Protein AF-X0R4L7-F1 (afdb_monomer_lite)

pLDDT: mean 70.18, std 13.5, range [37.88, 94.94]

Foldseek 3Di:
DVVLVVLLVVLCVVLCPVQDDPQHGFPDPLSLQSLLLSLLSVVVVVVCVVPVDCQSVVVSVVSNVVSSVSSVVDPDDDDHPRDDDPLVVVLVSLLSSLVSLLVSLVSLVVVLVVVVVVVVVDDPDPPCPPPDPDSVVSVVSSVVSNVVSVVSNVVSVVSCVVCVVVVCVPPCPPPVVVVVVVVVVVVVVVVVVVVVVVPDDDDDD

Radius of gyration: 25.62 Å; chains: 1; bounding box: 82×42×59 Å

Structure (mmCIF, N/CA/C/O backbone):
data_AF-X0R4L7-F1
#
_entry.id   AF-X0R4L7-F1
#
loop_
_atom_site.group_PDB
_atom_site.id
_atom_site.type_symbol
_atom_site.label_atom_id
_atom_site.label_alt_id
_atom_site.label_comp_id
_atom_site.label_asym_id
_atom_site.label_entity_id
_atom_site.label_seq_id
_atom_site.pdbx_PDB_ins_code
_atom_site.Cartn_x
_atom_site.Cartn_y
_atom_site.Cartn_z
_atom_site.occupancy
_atom_site.B_iso_or_equiv
_atom_site.auth_seq_id
_atom_site.auth_comp_id
_atom_site.auth_asym_id
_atom_site.auth_atom_id
_atom_site.pdbx_PDB_model_num
ATOM 1 N N . MET A 1 1 ? -20.029 4.456 -1.565 1.00 64.94 1 MET A N 1
ATOM 2 C CA . MET A 1 1 ? -19.277 3.524 -2.437 1.00 64.94 1 MET A CA 1
ATOM 3 C C . MET A 1 1 ? -19.250 3.975 -3.891 1.00 64.94 1 MET A C 1
ATOM 5 O O . MET A 1 1 ? -18.156 4.115 -4.413 1.00 64.94 1 MET A O 1
ATOM 9 N N . GLY A 1 2 ? -20.393 4.296 -4.519 1.00 71.44 2 GLY A N 1
ATOM 10 C CA . GLY A 1 2 ? -20.427 4.745 -5.925 1.00 71.44 2 GLY A CA 1
ATOM 11 C C . GLY A 1 2 ? -19.495 5.923 -6.252 1.00 71.44 2 GLY A C 1
ATOM 12 O O . GLY A 1 2 ? -18.744 5.848 -7.214 1.00 71.44 2 GLY A O 1
ATOM 13 N N . LEU A 1 3 ? -19.446 6.958 -5.403 1.00 69.69 3 LEU A N 1
ATOM 14 C CA . LEU A 1 3 ? -18.561 8.117 -5.612 1.00 69.69 3 LEU A CA 1
ATOM 15 C C . LEU A 1 3 ? -17.061 7.752 -5.594 1.00 69.69 3 LEU A C 1
ATOM 17 O O . LEU A 1 3 ? -16.285 8.299 -6.369 1.00 69.69 3 LEU A O 1
ATOM 21 N N . LEU A 1 4 ? -16.659 6.803 -4.739 1.00 70.88 4 LEU A N 1
ATOM 22 C CA . LEU A 1 4 ? -15.271 6.330 -4.643 1.00 70.88 4 LEU A CA 1
ATOM 23 C C . LEU A 1 4 ? -14.878 5.509 -5.870 1.00 70.88 4 LEU A C 1
ATOM 25 O O . LEU A 1 4 ? -13.775 5.662 -6.378 1.00 70.88 4 LEU A O 1
ATOM 29 N N . MET A 1 5 ? -15.794 4.675 -6.365 1.00 74.56 5 MET A N 1
ATOM 30 C CA . MET A 1 5 ? -15.593 3.897 -7.587 1.00 74.56 5 MET A CA 1
ATOM 31 C C . MET A 1 5 ? -15.459 4.815 -8.809 1.00 74.56 5 MET A C 1
ATOM 33 O O . MET A 1 5 ? -14.554 4.626 -9.615 1.00 74.56 5 MET A O 1
ATOM 37 N N . VAL A 1 6 ? -16.302 5.848 -8.918 1.00 74.44 6 VAL A N 1
ATOM 38 C CA . VAL A 1 6 ? -16.193 6.858 -9.985 1.00 74.44 6 VAL A CA 1
ATOM 39 C C . VAL A 1 6 ? -14.877 7.630 -9.873 1.00 74.44 6 VAL A C 1
ATOM 41 O O . VAL A 1 6 ? -14.187 7.787 -10.876 1.00 74.44 6 VAL A O 1
ATOM 44 N N . GLY A 1 7 ? -14.488 8.051 -8.665 1.00 71.56 7 GLY A N 1
ATOM 45 C CA . GLY A 1 7 ? -13.205 8.715 -8.423 1.00 71.56 7 GLY A CA 1
ATOM 46 C C . GLY A 1 7 ? -12.006 7.835 -8.786 1.00 71.56 7 GLY A C 1
ATOM 47 O O . GLY A 1 7 ? -11.079 8.304 -9.437 1.00 71.56 7 GLY A O 1
ATOM 48 N N . MET A 1 8 ? -12.054 6.544 -8.449 1.00 74.69 8 MET A N 1
ATOM 49 C CA . MET A 1 8 ? -11.014 5.576 -8.796 1.00 74.69 8 MET A CA 1
ATOM 50 C C . MET A 1 8 ? -10.906 5.372 -10.306 1.00 74.69 8 MET A C 1
ATOM 52 O O . MET A 1 8 ? -9.803 5.409 -10.845 1.00 74.69 8 MET A O 1
ATOM 56 N N . LEU A 1 9 ? -12.035 5.183 -10.995 1.00 77.88 9 LEU A N 1
ATOM 57 C CA . LEU A 1 9 ? -12.058 5.011 -12.447 1.00 77.88 9 LEU A CA 1
ATOM 58 C C . LEU A 1 9 ? -11.577 6.273 -13.169 1.00 77.88 9 LEU A C 1
ATOM 60 O O . LEU A 1 9 ? -10.800 6.168 -14.113 1.00 77.88 9 LEU A O 1
ATOM 64 N N . ALA A 1 10 ? -11.976 7.458 -12.701 1.00 75.06 10 ALA A N 1
ATOM 65 C CA . ALA A 1 10 ? -11.506 8.727 -13.245 1.00 75.06 10 ALA A CA 1
ATOM 66 C C . ALA A 1 10 ? -9.995 8.917 -13.029 1.00 75.06 10 ALA A C 1
ATOM 68 O O . ALA A 1 10 ? -9.287 9.295 -13.960 1.00 75.06 10 ALA A O 1
ATOM 69 N N . HIS A 1 11 ? -9.485 8.599 -11.834 1.00 74.81 11 HIS A N 1
ATOM 70 C CA . HIS A 1 11 ? -8.052 8.661 -11.525 1.00 74.81 11 HIS A CA 1
ATOM 71 C C . HIS A 1 11 ? -7.252 7.678 -12.381 1.00 74.81 11 HIS A C 1
ATOM 73 O O . HIS A 1 11 ? -6.226 8.047 -12.944 1.00 74.81 11 HIS A O 1
ATOM 79 N N . ALA A 1 12 ? -7.737 6.443 -12.531 1.00 75.06 12 ALA A N 1
ATOM 80 C CA . ALA A 1 12 ? -7.110 5.429 -13.373 1.00 75.06 12 ALA A CA 1
ATOM 81 C C . ALA A 1 12 ? -7.094 5.844 -14.851 1.00 75.06 12 ALA A C 1
ATOM 83 O O . ALA A 1 12 ? -6.056 5.738 -15.501 1.00 75.06 12 ALA A O 1
ATOM 84 N N . ALA A 1 13 ? -8.211 6.364 -15.366 1.00 74.81 13 ALA A N 1
ATOM 85 C CA . ALA A 1 13 ? -8.323 6.833 -16.745 1.00 74.81 13 ALA A CA 1
ATOM 86 C C . ALA A 1 13 ? -7.399 8.025 -17.031 1.00 74.81 13 ALA A C 1
ATOM 88 O O . ALA A 1 13 ? -6.790 8.082 -18.096 1.00 74.81 13 ALA A O 1
ATOM 89 N N . LEU A 1 14 ? -7.256 8.948 -16.073 1.00 70.94 14 LEU A N 1
ATOM 90 C CA . LEU A 1 14 ? -6.325 10.071 -16.176 1.00 70.94 14 LEU A CA 1
ATOM 91 C C . LEU A 1 14 ? -4.868 9.612 -16.137 1.00 70.94 14 LEU A C 1
ATOM 93 O O . LEU A 1 14 ? -4.061 10.139 -16.887 1.00 70.94 14 LEU A O 1
ATOM 97 N N . LEU A 1 15 ? -4.529 8.639 -15.289 1.00 70.00 15 LEU A N 1
ATOM 98 C CA . LEU A 1 15 ? -3.158 8.170 -15.078 1.00 70.00 15 LEU A CA 1
ATOM 99 C C . LEU A 1 15 ? -2.654 7.237 -16.191 1.00 70.00 15 LEU A C 1
ATOM 101 O O . LEU A 1 15 ? -1.465 7.252 -16.511 1.00 70.00 15 LEU A O 1
ATOM 105 N N . TYR A 1 16 ? -3.549 6.457 -16.802 1.00 68.38 16 TYR A N 1
ATOM 106 C CA . TYR A 1 16 ? -3.232 5.498 -17.865 1.00 68.38 16 TYR A CA 1
ATOM 107 C C . TYR A 1 16 ? -2.354 6.079 -18.994 1.00 68.38 16 TYR A C 1
ATOM 109 O O . TYR A 1 16 ? -1.288 5.513 -19.236 1.00 6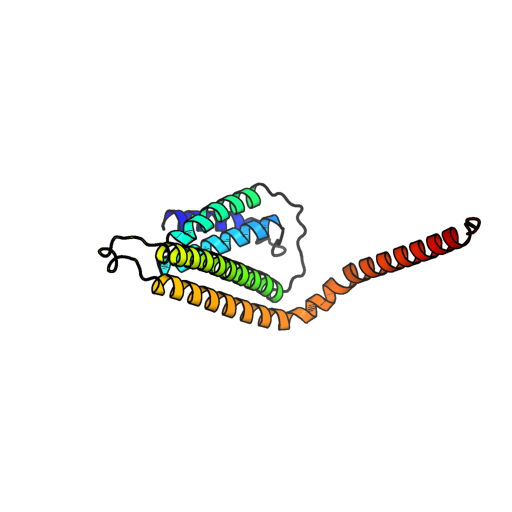8.38 16 TYR A O 1
ATOM 117 N N . PRO A 1 17 ? -2.695 7.221 -19.631 1.00 66.00 17 PRO A N 1
ATOM 118 C CA . PRO A 1 17 ? -1.878 7.790 -20.707 1.00 66.00 17 PRO A CA 1
ATOM 119 C C . PRO A 1 17 ? -0.526 8.359 -20.246 1.00 66.00 17 PRO A C 1
ATOM 121 O O . PRO A 1 17 ? 0.381 8.494 -21.064 1.00 66.00 17 PRO A O 1
ATOM 124 N N . TYR A 1 18 ? -0.364 8.704 -18.962 1.00 65.00 18 TYR A N 1
ATOM 125 C CA . TYR A 1 18 ? 0.904 9.230 -18.430 1.00 65.00 18 TYR A CA 1
ATOM 126 C C . TYR A 1 18 ? 1.866 8.127 -17.986 1.00 65.00 18 TYR A C 1
ATOM 128 O O . TYR A 1 18 ? 3.082 8.324 -18.001 1.00 65.00 18 TYR A O 1
ATOM 136 N N . VAL A 1 19 ? 1.332 6.976 -17.575 1.00 64.06 19 VAL A N 1
ATOM 137 C CA . VAL A 1 19 ? 2.112 5.844 -17.062 1.00 64.06 19 VAL A CA 1
ATOM 138 C C . VAL A 1 19 ? 2.426 4.837 -18.162 1.00 64.06 19 VAL A C 1
ATOM 140 O O . VAL A 1 19 ? 3.569 4.391 -18.245 1.00 64.06 19 VAL A O 1
ATOM 143 N N . VAL A 1 20 ? 1.459 4.528 -19.031 1.00 61.78 20 VAL A N 1
ATOM 144 C CA . VAL A 1 20 ? 1.616 3.582 -20.142 1.00 61.78 20 VAL A CA 1
ATOM 145 C C . VAL A 1 20 ? 1.920 4.366 -21.414 1.00 61.78 20 VAL A C 1
ATOM 147 O O . VAL A 1 20 ? 1.022 4.902 -22.060 1.00 61.78 20 VAL A O 1
ATOM 150 N N . THR A 1 21 ? 3.201 4.449 -21.778 1.00 61.56 21 THR A N 1
ATOM 151 C CA . THR A 1 21 ? 3.619 5.039 -23.058 1.00 61.56 21 THR A CA 1
ATOM 152 C C . THR A 1 21 ? 4.113 3.966 -24.018 1.00 61.56 21 THR A C 1
ATOM 154 O O . THR A 1 21 ? 4.601 2.924 -23.591 1.00 61.56 21 THR A O 1
ATOM 157 N N . LEU A 1 22 ? 4.024 4.233 -25.325 1.00 51.78 22 LEU A N 1
ATOM 158 C CA . LEU A 1 22 ? 4.448 3.321 -26.404 1.00 51.78 22 LEU A CA 1
ATOM 159 C C . LEU A 1 22 ? 5.920 2.863 -26.307 1.00 51.78 22 LEU A C 1
ATOM 161 O O . LEU A 1 22 ? 6.298 1.904 -26.969 1.00 51.78 22 LEU A O 1
ATOM 165 N N . TYR A 1 23 ? 6.735 3.533 -25.486 1.00 51.41 23 TYR A N 1
ATOM 166 C CA . TYR A 1 23 ? 8.168 3.281 -25.311 1.00 51.41 23 TYR A CA 1
ATOM 167 C C . TYR A 1 23 ? 8.540 2.689 -23.933 1.00 51.41 23 TYR A C 1
ATOM 169 O O . TYR A 1 23 ? 9.726 2.521 -23.660 1.00 51.41 23 TYR A O 1
ATOM 177 N N . GLY A 1 24 ? 7.560 2.398 -23.061 1.00 58.44 24 GLY A N 1
ATOM 178 C CA . GLY A 1 24 ? 7.773 1.830 -21.719 1.00 58.44 24 GLY A CA 1
ATOM 179 C C . GLY A 1 24 ? 6.938 2.486 -20.608 1.00 58.44 24 GLY A C 1
ATOM 180 O O . GLY A 1 24 ? 6.194 3.449 -20.846 1.00 58.44 24 GLY A O 1
ATOM 181 N N . LEU A 1 25 ? 7.064 1.962 -19.382 1.00 62.84 25 LEU A N 1
ATOM 182 C CA . LEU A 1 25 ? 6.438 2.510 -18.172 1.00 62.84 25 LEU A CA 1
ATOM 183 C C . LEU A 1 25 ? 7.200 3.743 -17.656 1.00 62.84 25 LEU A C 1
ATOM 185 O O . LEU A 1 25 ? 8.392 3.686 -17.352 1.00 62.84 25 LEU A O 1
ATOM 189 N N . ASN A 1 26 ? 6.505 4.875 -17.504 1.00 66.38 26 ASN A N 1
ATOM 190 C CA . ASN A 1 26 ? 7.102 6.083 -16.921 1.00 66.38 26 ASN A CA 1
ATOM 191 C C . ASN A 1 26 ? 7.001 6.074 -15.396 1.00 66.38 26 ASN A C 1
ATOM 193 O O . ASN A 1 26 ? 6.044 6.602 -14.824 1.00 66.38 26 ASN A O 1
ATOM 197 N N . PHE A 1 27 ? 8.036 5.570 -14.729 1.00 67.69 27 PHE A N 1
ATOM 198 C CA . PHE A 1 27 ? 8.204 5.675 -13.275 1.00 67.69 27 PHE A CA 1
ATOM 199 C C . PHE A 1 27 ? 8.761 7.039 -12.841 1.00 67.69 27 PHE A C 1
ATOM 201 O O . PHE A 1 27 ? 9.718 7.136 -12.076 1.00 67.69 27 PHE A O 1
ATOM 208 N N . ASN A 1 28 ? 8.169 8.125 -13.335 1.00 69.06 28 ASN A N 1
ATOM 209 C CA . ASN A 1 28 ? 8.510 9.458 -12.852 1.00 69.06 28 ASN A CA 1
ATOM 210 C C . ASN A 1 28 ? 8.039 9.629 -11.397 1.00 69.06 28 ASN A C 1
ATOM 212 O O . ASN A 1 28 ? 7.022 9.052 -11.019 1.00 69.06 28 ASN A O 1
ATOM 216 N N . LEU A 1 29 ? 8.716 10.455 -10.594 1.00 68.12 29 LEU A N 1
ATOM 217 C CA . LEU A 1 29 ? 8.341 10.726 -9.197 1.00 68.12 29 LEU A CA 1
ATOM 218 C C . LEU A 1 29 ? 6.858 11.111 -9.063 1.00 68.12 29 LEU A C 1
ATOM 220 O O . LEU A 1 29 ? 6.158 10.582 -8.204 1.00 68.12 29 LEU A O 1
ATOM 224 N N . PHE A 1 30 ? 6.354 11.962 -9.959 1.00 71.25 30 PHE A N 1
ATOM 225 C CA . PHE A 1 30 ? 4.944 12.368 -9.970 1.00 71.25 30 PHE A CA 1
ATOM 226 C C . PHE A 1 30 ? 3.991 11.221 -10.334 1.00 71.25 30 PHE A C 1
ATOM 228 O O . PHE A 1 30 ? 2.947 11.062 -9.700 1.00 71.25 30 PHE A O 1
ATOM 235 N N . ASN A 1 31 ? 4.380 10.377 -11.294 1.00 73.31 31 ASN A N 1
ATOM 236 C CA . ASN A 1 31 ? 3.616 9.188 -11.666 1.00 73.31 31 ASN A CA 1
ATOM 237 C C . ASN A 1 31 ? 3.589 8.168 -10.525 1.00 73.31 31 ASN A C 1
ATOM 239 O O . ASN A 1 31 ? 2.528 7.629 -10.241 1.00 73.31 31 ASN A O 1
ATOM 243 N N . ILE A 1 32 ? 4.711 7.948 -9.831 1.00 76.94 32 ILE A N 1
ATOM 244 C CA . ILE A 1 32 ? 4.789 7.054 -8.669 1.00 76.94 32 ILE A CA 1
ATOM 245 C C . ILE A 1 32 ? 3.878 7.561 -7.550 1.00 76.94 32 ILE A C 1
ATOM 247 O O . ILE A 1 32 ? 3.100 6.780 -7.016 1.00 76.94 32 ILE A O 1
ATOM 251 N N . ILE A 1 33 ? 3.914 8.856 -7.216 1.00 77.56 33 ILE A N 1
ATOM 252 C CA . ILE A 1 33 ? 3.043 9.435 -6.177 1.00 77.56 33 ILE A CA 1
ATOM 253 C C . ILE A 1 33 ? 1.565 9.251 -6.543 1.00 77.56 33 ILE A C 1
ATOM 255 O O . ILE A 1 33 ? 0.759 8.830 -5.710 1.00 77.56 33 ILE A O 1
ATOM 259 N N . SER A 1 34 ? 1.207 9.510 -7.801 1.00 77.56 34 SER A N 1
ATOM 260 C CA . SER A 1 34 ? -0.165 9.322 -8.266 1.00 77.56 34 SER A CA 1
ATOM 261 C C . SER A 1 34 ? -0.573 7.840 -8.295 1.00 77.56 34 SER A C 1
ATOM 263 O O . SER A 1 34 ? -1.698 7.499 -7.926 1.00 77.56 34 SER A O 1
ATOM 265 N N . LEU A 1 35 ? 0.350 6.934 -8.620 1.00 80.69 35 LEU A N 1
ATOM 266 C CA . LEU A 1 35 ? 0.133 5.487 -8.637 1.00 80.69 35 LEU A CA 1
ATOM 267 C C . LEU A 1 35 ? 0.002 4.906 -7.216 1.00 80.69 35 LEU A C 1
ATOM 269 O O . LEU A 1 35 ? -0.877 4.082 -6.978 1.00 80.69 35 LEU A O 1
ATOM 273 N N . ILE A 1 36 ? 0.773 5.409 -6.244 1.00 83.06 36 ILE A N 1
ATOM 274 C CA . ILE A 1 36 ? 0.585 5.131 -4.808 1.00 83.06 36 ILE A CA 1
ATOM 275 C C . ILE A 1 36 ? -0.822 5.548 -4.380 1.00 83.06 36 ILE A C 1
ATOM 277 O O . ILE A 1 36 ? -1.529 4.770 -3.744 1.00 83.06 36 ILE A O 1
ATOM 281 N N . SER A 1 37 ? -1.254 6.757 -4.745 1.00 80.62 37 SER A N 1
ATOM 282 C CA . SER A 1 37 ? -2.579 7.254 -4.363 1.00 80.62 37 SER A CA 1
ATOM 283 C C . SER A 1 37 ? -3.719 6.418 -4.960 1.00 80.62 37 SER A C 1
ATOM 285 O O . SER A 1 37 ? -4.704 6.134 -4.274 1.00 80.62 37 SER A O 1
ATOM 287 N N . LEU A 1 38 ? -3.542 5.922 -6.191 1.00 82.31 38 LEU A N 1
ATOM 288 C CA . LEU A 1 38 ? -4.463 4.986 -6.827 1.00 82.31 38 LEU A CA 1
ATOM 289 C C . LEU A 1 38 ? -4.483 3.634 -6.105 1.00 82.31 38 LEU A C 1
ATOM 291 O O . LEU A 1 38 ? -5.566 3.102 -5.869 1.00 82.31 38 LEU A O 1
ATOM 295 N N . PHE A 1 39 ? -3.326 3.092 -5.709 1.00 84.19 39 PHE A N 1
ATOM 296 C CA . PHE A 1 39 ? -3.273 1.854 -4.926 1.00 84.19 39 PHE A CA 1
ATOM 297 C C . PHE A 1 39 ? -3.953 2.001 -3.567 1.00 84.19 39 PHE A C 1
ATOM 299 O O . PHE A 1 39 ? -4.724 1.126 -3.181 1.00 84.19 39 PHE A O 1
ATOM 306 N N . PHE A 1 40 ? -3.735 3.115 -2.870 1.00 82.81 40 PHE A N 1
ATOM 307 C CA . PHE A 1 40 ? -4.431 3.419 -1.620 1.00 82.81 40 PHE A CA 1
ATOM 308 C C . PHE A 1 40 ? -5.951 3.397 -1.796 1.00 82.81 40 PHE A C 1
ATOM 310 O O . PHE A 1 40 ? -6.655 2.776 -1.000 1.00 82.81 40 PHE A O 1
ATOM 317 N N . LEU A 1 41 ? -6.459 4.024 -2.859 1.00 81.75 41 LEU A N 1
ATOM 318 C CA . LEU A 1 41 ? -7.888 4.044 -3.160 1.00 81.75 41 LEU A CA 1
ATOM 319 C C . LEU A 1 41 ? -8.417 2.658 -3.569 1.00 81.75 41 LEU A C 1
ATOM 321 O O . LEU A 1 41 ? -9.493 2.265 -3.120 1.00 81.75 41 LEU A O 1
ATOM 325 N N . PHE A 1 42 ? -7.656 1.907 -4.371 1.00 84.12 42 PHE A N 1
ATOM 326 C CA . PHE A 1 42 ? -7.994 0.549 -4.806 1.00 84.12 42 PHE A CA 1
ATO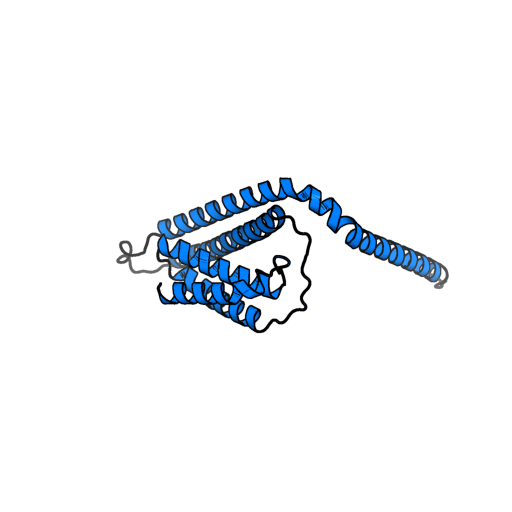M 327 C C . PHE A 1 42 ? -8.099 -0.418 -3.628 1.00 84.12 42 PHE A C 1
ATOM 329 O O . PHE A 1 42 ? -9.124 -1.078 -3.459 1.00 84.12 42 PHE A O 1
ATOM 336 N N . PHE A 1 43 ? -7.068 -0.476 -2.783 1.00 82.25 43 PHE A N 1
ATOM 337 C CA . PHE A 1 43 ? -7.076 -1.336 -1.606 1.00 82.25 43 PHE A CA 1
ATOM 338 C C . PHE A 1 43 ? -8.134 -0.883 -0.606 1.00 82.25 43 PHE A C 1
ATOM 340 O O . PHE A 1 43 ? -8.855 -1.723 -0.077 1.00 82.25 43 PHE A O 1
ATOM 347 N N . TYR A 1 44 ? -8.312 0.425 -0.395 1.00 81.62 44 TYR A N 1
ATOM 348 C CA . TYR A 1 44 ? -9.402 0.927 0.439 1.00 81.62 44 TYR A CA 1
ATOM 349 C C . TYR A 1 44 ? -10.771 0.461 -0.065 1.00 81.62 44 TYR A C 1
ATOM 351 O O . TYR A 1 44 ? -11.560 -0.053 0.726 1.00 81.62 44 TYR A O 1
ATOM 359 N N . PHE A 1 45 ? -11.039 0.578 -1.369 1.00 80.50 45 PHE A N 1
ATOM 360 C CA . PHE A 1 45 ? -12.270 0.079 -1.977 1.00 80.50 45 PHE A CA 1
ATOM 361 C C . PHE A 1 45 ? -12.424 -1.434 -1.778 1.00 80.50 45 PHE A C 1
ATOM 363 O O . PHE A 1 45 ? -13.483 -1.878 -1.333 1.00 80.50 45 PHE A O 1
ATOM 370 N N . LEU A 1 46 ? -11.361 -2.208 -2.023 1.00 81.94 46 LEU A N 1
ATOM 371 C CA . LEU A 1 46 ? -11.346 -3.659 -1.841 1.00 81.94 46 LEU A CA 1
ATOM 372 C C . LEU A 1 46 ? -11.687 -4.046 -0.394 1.00 81.94 46 LEU A C 1
ATOM 374 O O . LEU A 1 46 ? -12.584 -4.853 -0.171 1.00 81.94 46 LEU A O 1
ATOM 378 N N . PHE A 1 47 ? -11.050 -3.422 0.599 1.00 75.19 47 PHE A N 1
ATOM 379 C CA . PHE A 1 47 ? -11.342 -3.670 2.013 1.00 75.19 47 PHE A CA 1
ATOM 380 C C . PHE A 1 47 ? -12.742 -3.201 2.420 1.00 75.19 47 PHE A C 1
ATOM 382 O O . PHE A 1 47 ? -13.379 -3.844 3.254 1.00 75.19 47 PHE A O 1
ATOM 389 N N . CYS A 1 48 ? -13.260 -2.137 1.800 1.00 74.62 48 CYS A N 1
ATOM 390 C CA . CYS A 1 48 ? -14.622 -1.665 2.036 1.00 74.62 48 CYS A CA 1
ATOM 391 C C . CYS A 1 48 ? -15.690 -2.673 1.578 1.00 74.62 48 CYS A C 1
ATOM 393 O O . CYS A 1 48 ? -16.757 -2.737 2.190 1.00 74.62 48 CYS A O 1
ATOM 395 N N . LEU A 1 49 ? -15.399 -3.475 0.542 1.00 72.25 49 LEU A N 1
ATOM 396 C CA . LEU A 1 49 ? -16.264 -4.577 0.100 1.00 72.25 49 LEU A CA 1
ATOM 397 C C . LEU A 1 49 ? -16.299 -5.730 1.112 1.00 72.25 49 LEU A C 1
ATOM 399 O O . LEU A 1 49 ? -17.355 -6.325 1.310 1.00 72.25 49 LEU A O 1
ATOM 403 N N . TYR A 1 50 ? -15.178 -6.026 1.776 1.00 68.81 50 TYR A N 1
ATOM 404 C CA . TYR A 1 50 ? -15.125 -7.056 2.820 1.00 68.81 50 TYR A CA 1
ATOM 405 C C . TYR A 1 50 ? -15.810 -6.600 4.116 1.00 68.81 50 TYR A C 1
ATOM 407 O O . TYR A 1 50 ? -16.602 -7.340 4.705 1.00 68.81 50 TYR A O 1
ATOM 415 N N . ARG A 1 51 ? -15.510 -5.383 4.586 1.00 67.38 51 ARG A N 1
ATOM 416 C CA . ARG A 1 51 ? -16.094 -4.791 5.799 1.00 67.38 51 ARG A CA 1
ATOM 417 C C . ARG A 1 51 ? -16.204 -3.268 5.625 1.00 67.38 51 ARG A C 1
ATOM 419 O O . ARG A 1 51 ? -15.180 -2.617 5.414 1.00 67.38 51 ARG A O 1
ATOM 426 N N . PRO A 1 52 ? -17.390 -2.652 5.789 1.00 60.03 52 PRO A N 1
ATOM 427 C CA . PRO A 1 52 ? -17.555 -1.205 5.662 1.00 60.03 52 PRO A CA 1
ATOM 428 C C . PRO A 1 52 ? -16.955 -0.476 6.876 1.00 60.03 52 PRO A C 1
ATOM 430 O O . PRO A 1 52 ? -17.655 -0.093 7.812 1.00 60.03 52 PRO A O 1
ATOM 433 N N . ILE A 1 53 ? -15.633 -0.295 6.879 1.00 63.81 53 ILE A N 1
ATOM 434 C CA . ILE A 1 53 ? -14.910 0.440 7.920 1.00 63.81 53 ILE A CA 1
ATOM 435 C C . ILE A 1 53 ? -14.679 1.870 7.437 1.00 63.81 53 ILE A C 1
ATOM 437 O O . ILE A 1 53 ? -13.825 2.147 6.594 1.00 63.81 53 ILE A O 1
ATOM 441 N N . VAL A 1 54 ? -15.447 2.799 8.004 1.00 62.56 54 VAL A N 1
ATOM 442 C CA . VAL A 1 54 ? -15.394 4.232 7.669 1.00 62.56 54 VAL A CA 1
ATOM 443 C C . VAL A 1 54 ? -14.052 4.866 8.074 1.00 62.56 54 VAL A C 1
ATOM 445 O O . VAL A 1 54 ? -13.585 5.784 7.405 1.00 62.56 54 VAL A O 1
ATOM 448 N N . SER A 1 55 ? -13.382 4.325 9.102 1.00 62.25 55 SER A N 1
ATOM 449 C CA . SER A 1 55 ? -12.109 4.840 9.643 1.00 62.25 55 SER A CA 1
ATOM 450 C C . SER A 1 55 ? -10.988 4.919 8.600 1.00 62.25 55 SER A C 1
ATOM 452 O O . SER A 1 55 ? -10.275 5.916 8.526 1.00 62.25 55 SER A O 1
ATOM 454 N N . LEU A 1 56 ? -10.869 3.905 7.735 1.00 62.34 56 LEU A N 1
ATOM 455 C CA . LEU A 1 56 ? -9.846 3.872 6.683 1.00 62.34 56 LEU A CA 1
ATOM 456 C C . LEU A 1 56 ? -10.100 4.922 5.586 1.00 62.34 56 LEU A C 1
ATOM 458 O O . LEU A 1 56 ? -9.158 5.417 4.970 1.00 62.34 56 LEU A O 1
ATOM 462 N N . GLY A 1 57 ? -11.361 5.318 5.382 1.00 62.66 57 GLY A N 1
ATOM 463 C CA . GLY A 1 57 ? -11.750 6.302 4.368 1.00 62.66 57 GLY A CA 1
ATOM 464 C C . GLY A 1 57 ? -11.326 7.724 4.700 1.00 62.66 57 GLY A C 1
ATOM 465 O O . GLY A 1 57 ? -11.033 8.497 3.792 1.00 62.66 57 GLY A O 1
ATOM 466 N N . ILE A 1 58 ? -11.228 8.049 5.992 1.00 66.19 58 ILE A N 1
ATOM 467 C CA . ILE A 1 58 ? -10.776 9.363 6.470 1.00 66.19 58 ILE A CA 1
ATOM 468 C C . ILE A 1 58 ? -9.321 9.619 6.061 1.00 66.19 58 ILE A C 1
ATOM 470 O O . ILE A 1 58 ? -8.954 10.762 5.810 1.00 66.19 58 ILE A O 1
ATOM 474 N N . LEU A 1 59 ? -8.505 8.567 5.944 1.00 65.25 59 LEU A N 1
ATOM 475 C CA . LEU A 1 59 ? -7.114 8.673 5.506 1.00 65.25 59 LEU A CA 1
ATOM 476 C C . LEU A 1 59 ? -6.963 8.469 3.989 1.00 65.25 59 LEU A C 1
ATOM 478 O O . LEU A 1 59 ? -6.194 9.179 3.341 1.00 65.25 59 LEU A O 1
ATOM 482 N N . ALA A 1 60 ? -7.717 7.533 3.406 1.00 66.69 60 ALA A N 1
ATOM 483 C CA . ALA A 1 60 ? -7.641 7.211 1.980 1.00 66.69 60 ALA A CA 1
ATOM 484 C C . ALA A 1 60 ? -8.176 8.339 1.073 1.00 66.69 60 ALA A C 1
ATOM 486 O O . ALA A 1 60 ? -7.630 8.587 0.002 1.00 66.69 60 ALA A O 1
ATOM 487 N N . ALA A 1 61 ? -9.220 9.060 1.493 1.00 65.88 61 ALA A N 1
ATOM 488 C CA . ALA A 1 61 ? -9.802 10.142 0.697 1.00 65.88 61 ALA A CA 1
ATOM 489 C C . ALA A 1 61 ? -8.866 11.360 0.505 1.00 65.88 61 ALA A C 1
ATOM 491 O O . ALA A 1 61 ? -8.667 11.764 -0.643 1.00 65.88 61 ALA A O 1
ATOM 492 N N . PRO A 1 62 ? -8.254 11.951 1.556 1.00 71.56 62 PRO A N 1
ATOM 493 C CA . PRO A 1 62 ? -7.336 13.075 1.373 1.00 71.56 62 PRO A CA 1
ATOM 494 C C . PRO A 1 62 ? -6.041 12.655 0.673 1.00 71.56 62 PRO A C 1
ATOM 496 O O . PRO A 1 62 ? -5.513 13.426 -0.121 1.00 71.56 62 PRO A O 1
ATOM 499 N N . THR A 1 63 ? -5.548 11.435 0.904 1.00 66.44 63 THR A N 1
ATOM 500 C CA . THR A 1 63 ? -4.352 10.927 0.208 1.00 66.44 63 THR A CA 1
ATOM 501 C C . THR A 1 63 ? -4.601 10.723 -1.287 1.00 66.44 63 THR A C 1
ATOM 503 O O . THR A 1 63 ? -3.748 11.097 -2.089 1.00 66.44 63 THR A O 1
ATOM 506 N N . ALA A 1 64 ? -5.782 10.234 -1.679 1.00 67.38 64 ALA A N 1
ATOM 507 C CA . ALA A 1 64 ? -6.191 10.165 -3.082 1.00 67.38 64 ALA A CA 1
ATOM 508 C C . ALA A 1 64 ? -6.299 11.559 -3.721 1.00 67.38 64 ALA A C 1
ATOM 510 O O . ALA A 1 64 ? -5.779 11.778 -4.812 1.00 67.38 64 ALA A O 1
ATOM 511 N N . LEU A 1 65 ? -6.909 12.526 -3.022 1.00 69.44 65 LEU A N 1
ATOM 512 C CA . LEU A 1 65 ? -7.046 13.898 -3.519 1.00 69.44 65 LEU A CA 1
ATOM 513 C C . LEU A 1 65 ? -5.677 14.566 -3.726 1.00 69.44 65 LEU A C 1
ATOM 515 O O . LEU A 1 65 ? -5.425 15.153 -4.774 1.00 69.44 65 LEU A O 1
ATOM 519 N N . VAL A 1 66 ? -4.786 14.452 -2.738 1.00 72.56 66 VAL A N 1
ATOM 520 C CA . VAL A 1 66 ? -3.431 15.017 -2.786 1.00 72.56 66 VAL A CA 1
ATOM 521 C C . VAL A 1 66 ? -2.581 14.328 -3.856 1.00 72.56 66 VAL A C 1
ATOM 523 O O . VAL A 1 66 ? -1.845 14.990 -4.581 1.00 72.56 66 VAL A O 1
ATOM 526 N N . GLY A 1 67 ? -2.698 13.009 -4.009 1.00 65.06 67 GLY A N 1
ATOM 527 C CA . GLY A 1 67 ? -1.981 12.282 -5.055 1.00 65.06 67 GLY A CA 1
ATOM 528 C C . GLY A 1 67 ? -2.428 12.665 -6.466 1.00 65.06 67 GLY A C 1
ATOM 529 O O . GLY A 1 67 ? -1.586 12.836 -7.347 1.00 65.06 67 GLY A O 1
ATOM 530 N N . LEU A 1 68 ? -3.733 12.881 -6.665 1.00 67.19 68 LEU A N 1
ATOM 531 C CA . LEU A 1 68 ? -4.296 13.338 -7.938 1.00 67.19 68 LEU A CA 1
ATOM 532 C C . LEU A 1 68 ? -3.824 14.760 -8.269 1.00 67.19 68 LEU A C 1
ATOM 534 O O . LEU A 1 68 ? -3.364 15.012 -9.383 1.00 67.19 68 LEU A O 1
ATOM 538 N N . THR A 1 69 ? -3.864 15.684 -7.302 1.00 70.00 69 THR A N 1
ATOM 539 C CA . THR A 1 69 ? -3.420 17.070 -7.524 1.00 70.00 69 THR A CA 1
ATOM 540 C C . THR A 1 69 ? -1.923 17.154 -7.810 1.00 70.00 69 THR A C 1
ATOM 542 O O . THR A 1 69 ? -1.526 17.840 -8.751 1.00 70.00 69 THR A O 1
ATOM 545 N N . ILE A 1 70 ? -1.088 16.417 -7.073 1.00 65.25 70 ILE A N 1
ATOM 546 C CA . ILE A 1 70 ? 0.363 16.382 -7.300 1.00 65.25 70 ILE A CA 1
ATOM 547 C C . ILE A 1 70 ? 0.695 15.739 -8.651 1.00 65.25 70 ILE A C 1
ATOM 549 O O . ILE A 1 70 ? 1.537 16.263 -9.381 1.00 65.25 70 ILE A O 1
ATOM 553 N N . GLY A 1 71 ? 0.014 14.647 -9.014 1.00 60.31 71 GLY A N 1
ATOM 554 C CA . GLY A 1 71 ? 0.178 13.996 -10.315 1.00 60.31 71 GLY A CA 1
ATOM 555 C C . GLY A 1 71 ? -0.212 14.895 -11.493 1.00 60.31 71 GLY A C 1
ATOM 556 O O . GLY A 1 71 ? 0.425 14.839 -12.538 1.00 60.31 71 GLY A O 1
ATOM 557 N N . TYR A 1 72 ? -1.215 15.760 -11.316 1.00 63.69 72 TYR A N 1
ATOM 558 C CA . TYR A 1 72 ? -1.665 16.694 -12.351 1.00 63.69 72 TYR A CA 1
ATOM 559 C C . TYR A 1 72 ? -0.757 17.928 -12.496 1.00 63.69 72 TYR A C 1
ATOM 561 O O . TYR A 1 72 ? -0.499 18.390 -13.607 1.00 63.69 72 TYR A O 1
ATOM 569 N N . ILE A 1 73 ? -0.262 18.477 -11.381 1.00 61.12 73 ILE A N 1
ATOM 570 C CA . ILE A 1 73 ? 0.581 19.687 -11.370 1.00 61.12 73 ILE A CA 1
ATOM 571 C C . ILE A 1 73 ? 2.028 19.361 -11.783 1.00 61.12 73 ILE A C 1
ATOM 573 O O . ILE A 1 73 ? 2.728 20.192 -12.366 1.00 61.12 73 ILE A O 1
ATOM 577 N N . GLY A 1 74 ? 2.482 18.142 -11.499 1.00 55.81 74 GLY A N 1
ATOM 578 C CA . GLY A 1 74 ? 3.843 17.686 -11.733 1.00 55.81 74 GLY A CA 1
ATOM 579 C C . GLY A 1 74 ? 4.178 17.386 -13.190 1.00 55.81 74 GLY A C 1
ATOM 580 O O . GLY A 1 74 ? 4.119 16.240 -13.624 1.00 55.81 74 GLY A O 1
ATOM 581 N N . ARG A 1 75 ? 4.627 18.392 -13.944 1.00 53.88 75 ARG A N 1
ATOM 582 C CA . ARG A 1 75 ? 5.303 18.182 -15.235 1.00 53.88 75 ARG A CA 1
ATOM 583 C C . ARG A 1 75 ? 6.792 17.930 -15.003 1.00 53.88 75 ARG A C 1
ATOM 585 O O . ARG A 1 75 ? 7.582 18.869 -15.012 1.00 53.88 75 ARG A O 1
ATOM 592 N N . ALA A 1 76 ? 7.181 16.678 -14.779 1.00 51.69 76 ALA A N 1
ATOM 593 C CA . ALA A 1 76 ? 8.599 16.320 -14.768 1.00 51.69 76 ALA A CA 1
ATOM 594 C C . ALA A 1 76 ? 9.119 15.989 -16.175 1.00 51.69 76 ALA A C 1
ATOM 596 O O . ALA A 1 76 ? 8.370 15.450 -16.996 1.00 51.69 76 ALA A O 1
ATOM 597 N N . PRO A 1 77 ? 10.414 16.246 -16.440 1.00 51.28 77 PRO A N 1
ATOM 598 C CA . PRO A 1 77 ? 11.079 15.809 -17.658 1.00 51.28 77 PRO A CA 1
ATOM 599 C C . PRO A 1 77 ? 10.923 14.298 -17.858 1.00 51.28 77 PRO A C 1
ATOM 601 O O . PRO A 1 77 ? 11.143 13.504 -16.941 1.00 51.28 77 PRO A O 1
ATOM 604 N N . TYR A 1 78 ? 10.528 13.924 -19.071 1.00 48.81 78 TYR A N 1
ATOM 605 C CA . TYR A 1 78 ? 10.420 12.552 -19.550 1.00 48.81 78 TYR A CA 1
ATOM 606 C C . TYR A 1 78 ? 11.822 11.933 -19.635 1.00 48.81 78 TYR A C 1
ATOM 608 O O . TYR A 1 78 ? 12.610 12.285 -20.510 1.00 48.81 78 TYR A O 1
ATOM 616 N N . GLN A 1 79 ? 12.143 11.032 -18.708 1.00 53.41 79 GLN A N 1
ATOM 617 C CA . GLN A 1 79 ? 13.269 10.111 -18.843 1.00 53.41 79 GLN A CA 1
ATOM 618 C C . GLN A 1 79 ? 12.702 8.692 -18.861 1.00 53.41 79 GLN A C 1
ATOM 620 O O . GLN A 1 79 ? 12.533 8.089 -17.799 1.00 53.41 79 GLN A O 1
ATOM 625 N N . PRO A 1 80 ? 12.329 8.177 -20.042 1.00 52.38 80 PRO A N 1
ATOM 626 C CA . PRO A 1 80 ? 11.858 6.812 -20.154 1.00 52.38 80 PRO A CA 1
ATOM 627 C C . PRO A 1 80 ? 13.018 5.891 -19.795 1.00 52.38 80 PRO A C 1
ATOM 629 O O . PRO A 1 80 ? 14.112 5.992 -20.355 1.00 52.38 80 PRO A O 1
ATOM 632 N N . ILE A 1 81 ? 12.786 4.988 -18.852 1.00 54.47 81 ILE A N 1
ATOM 633 C CA . ILE A 1 81 ? 13.725 3.907 -18.587 1.00 54.47 81 ILE A CA 1
ATOM 634 C C . ILE A 1 81 ? 13.442 2.858 -19.669 1.00 54.47 81 ILE A C 1
ATOM 636 O O . ILE A 1 81 ? 12.598 1.986 -19.509 1.00 54.47 81 ILE A O 1
ATOM 640 N N . THR A 1 82 ? 14.079 3.001 -20.830 1.00 49.88 82 THR A N 1
ATOM 641 C CA . THR A 1 82 ? 13.759 2.254 -22.064 1.00 49.88 82 THR A CA 1
ATOM 642 C C . THR A 1 82 ? 14.242 0.798 -22.083 1.00 49.88 82 THR A C 1
ATOM 644 O O . THR A 1 82 ? 14.259 0.178 -23.140 1.00 49.88 82 THR A O 1
ATOM 647 N N . ASN A 1 83 ? 14.655 0.230 -20.948 1.00 55.16 83 ASN A N 1
ATOM 648 C CA . ASN A 1 83 ? 15.238 -1.117 -20.871 1.00 55.16 83 ASN A CA 1
ATOM 649 C C . ASN A 1 83 ? 14.952 -1.801 -19.522 1.00 55.16 83 ASN A C 1
ATOM 651 O O . ASN A 1 83 ? 15.847 -2.384 -18.917 1.00 55.16 83 ASN A O 1
ATOM 655 N N . ILE A 1 84 ? 13.723 -1.701 -19.011 1.00 60.88 84 ILE A N 1
ATOM 656 C CA . ILE A 1 84 ? 13.314 -2.488 -17.841 1.00 60.88 84 ILE A CA 1
ATOM 657 C C . ILE A 1 84 ? 12.698 -3.799 -18.338 1.00 60.88 84 ILE A C 1
ATOM 659 O O . ILE A 1 84 ? 11.803 -3.788 -19.182 1.00 60.88 84 ILE A O 1
ATOM 663 N N . SER A 1 85 ? 13.166 -4.936 -17.823 1.00 70.00 85 SER A N 1
ATOM 664 C CA . SER A 1 85 ? 12.498 -6.216 -18.045 1.00 70.00 85 SER A CA 1
ATOM 665 C C . SER A 1 85 ? 11.110 -6.205 -17.390 1.00 70.00 85 SER A C 1
ATOM 667 O O . SER A 1 85 ? 10.926 -5.682 -16.290 1.00 70.00 85 SER A O 1
ATOM 669 N N . ILE A 1 86 ? 10.121 -6.819 -18.046 1.00 74.94 86 ILE A N 1
ATOM 670 C CA . ILE A 1 86 ? 8.724 -6.882 -17.567 1.00 74.94 86 ILE A CA 1
ATOM 671 C C . ILE A 1 86 ? 8.639 -7.413 -16.123 1.00 74.94 86 ILE A C 1
ATOM 673 O O . ILE A 1 86 ? 7.795 -6.987 -15.335 1.00 74.94 86 ILE A O 1
ATOM 677 N N . GLY A 1 87 ? 9.539 -8.322 -15.739 1.00 77.69 87 GLY A N 1
ATOM 678 C CA . GLY A 1 87 ? 9.600 -8.836 -14.373 1.00 77.69 87 GLY A CA 1
ATOM 679 C C . GLY A 1 87 ? 10.070 -7.823 -13.334 1.00 77.69 87 GLY A C 1
ATOM 680 O O . GLY A 1 87 ? 9.546 -7.807 -12.222 1.00 77.69 87 GLY A O 1
ATOM 681 N N . LEU A 1 88 ? 11.002 -6.938 -13.684 1.00 77.56 88 LEU A N 1
ATOM 682 C CA . LEU A 1 88 ? 11.454 -5.875 -12.793 1.00 77.56 88 LEU A CA 1
ATOM 683 C C . LEU A 1 88 ? 10.371 -4.793 -12.618 1.00 77.56 88 LEU A C 1
ATOM 685 O O . LEU A 1 88 ? 10.165 -4.312 -11.503 1.00 77.56 88 LEU A O 1
ATOM 689 N N . GLU A 1 89 ? 9.604 -4.477 -13.667 1.00 78.69 89 GLU A N 1
ATOM 690 C CA . GLU A 1 89 ? 8.414 -3.617 -13.550 1.00 78.69 89 GLU A CA 1
ATOM 691 C C . GLU A 1 89 ? 7.378 -4.229 -12.595 1.00 78.69 89 GLU A C 1
ATOM 693 O O . GLU A 1 89 ? 6.884 -3.554 -11.686 1.00 78.69 89 GLU A O 1
ATOM 698 N N . ALA A 1 90 ? 7.099 -5.529 -12.746 1.00 82.88 90 ALA A N 1
ATOM 699 C CA . ALA A 1 90 ? 6.206 -6.260 -11.855 1.00 82.88 90 ALA A CA 1
ATOM 700 C C . ALA A 1 90 ? 6.725 -6.275 -10.408 1.00 82.88 90 ALA A C 1
ATOM 702 O O . ALA A 1 90 ? 5.942 -6.057 -9.486 1.00 82.88 90 ALA A O 1
ATOM 703 N N . HIS A 1 91 ? 8.032 -6.460 -10.189 1.00 87.62 91 HIS A N 1
ATOM 704 C CA . HIS A 1 91 ? 8.649 -6.401 -8.861 1.00 87.62 91 HIS A CA 1
ATOM 705 C C . HIS A 1 91 ? 8.431 -5.043 -8.177 1.00 87.62 91 HIS A C 1
ATOM 707 O O . HIS A 1 91 ? 8.040 -5.000 -7.006 1.00 87.62 91 HIS A O 1
ATOM 713 N N . ILE A 1 92 ? 8.649 -3.938 -8.899 1.00 84.50 92 ILE A N 1
ATOM 714 C CA . ILE A 1 92 ? 8.461 -2.576 -8.377 1.00 84.50 92 ILE A CA 1
ATOM 715 C C . ILE A 1 92 ? 6.989 -2.346 -8.025 1.00 84.50 92 ILE A C 1
ATOM 717 O O . ILE A 1 92 ? 6.684 -1.907 -6.915 1.00 84.50 92 ILE A O 1
ATOM 721 N N . LEU A 1 93 ? 6.069 -2.681 -8.936 1.00 86.25 93 LEU A N 1
ATOM 722 C CA . LEU A 1 93 ? 4.631 -2.518 -8.713 1.00 86.25 93 LEU A CA 1
ATOM 723 C C . LEU A 1 93 ? 4.138 -3.357 -7.530 1.00 86.25 93 LEU A C 1
ATOM 725 O O . LEU A 1 93 ? 3.367 -2.862 -6.708 1.00 86.25 93 LEU A O 1
ATOM 729 N N . LEU A 1 94 ? 4.605 -4.600 -7.409 1.00 88.50 94 LEU A N 1
ATOM 730 C CA . LEU A 1 94 ? 4.189 -5.507 -6.344 1.00 88.50 94 LEU A CA 1
ATOM 731 C C . LEU A 1 94 ? 4.757 -5.092 -4.981 1.00 88.50 94 LEU A C 1
ATOM 733 O O . LEU A 1 94 ? 4.038 -5.124 -3.982 1.00 88.50 94 LEU A O 1
ATOM 737 N N . SER A 1 95 ? 6.007 -4.620 -4.947 1.00 89.81 95 SER A N 1
ATOM 738 C CA . SER A 1 95 ? 6.624 -4.045 -3.744 1.00 89.81 95 SER A CA 1
ATOM 739 C C . SER A 1 95 ? 5.888 -2.785 -3.284 1.00 89.81 95 SER A C 1
ATOM 741 O O . SER A 1 95 ? 5.617 -2.612 -2.095 1.00 89.81 95 SER A O 1
ATOM 743 N N . LEU A 1 96 ? 5.507 -1.919 -4.227 1.00 89.25 96 LEU A N 1
ATOM 744 C CA . LEU A 1 96 ? 4.756 -0.701 -3.941 1.00 89.25 96 LEU A CA 1
ATOM 745 C C . LEU A 1 96 ? 3.347 -1.010 -3.422 1.00 89.25 96 LEU A C 1
ATOM 747 O O . LEU A 1 96 ? 2.895 -0.402 -2.451 1.00 89.25 96 LEU A O 1
ATOM 751 N N . ALA A 1 97 ? 2.672 -1.987 -4.031 1.00 89.00 97 ALA A N 1
ATOM 752 C CA . ALA A 1 97 ? 1.374 -2.468 -3.581 1.00 89.00 97 ALA A CA 1
ATOM 753 C C . ALA A 1 97 ? 1.450 -3.034 -2.152 1.00 89.00 97 ALA A C 1
ATOM 755 O O . ALA A 1 97 ? 0.649 -2.645 -1.300 1.00 89.00 97 ALA A O 1
ATOM 756 N N . ALA A 1 98 ? 2.447 -3.879 -1.859 1.00 91.81 98 ALA A N 1
ATOM 757 C CA . ALA A 1 98 ? 2.684 -4.416 -0.519 1.00 91.81 98 ALA A CA 1
ATOM 758 C C . ALA A 1 98 ? 2.917 -3.300 0.513 1.00 91.81 98 ALA A C 1
ATOM 760 O O . ALA A 1 98 ? 2.314 -3.315 1.586 1.00 91.81 98 ALA A O 1
ATOM 761 N N . TYR A 1 99 ? 3.738 -2.300 0.171 1.00 90.50 99 TYR A N 1
ATOM 762 C CA . TYR A 1 99 ? 3.999 -1.146 1.032 1.00 90.50 99 TYR A CA 1
ATOM 763 C C . TYR A 1 99 ? 2.716 -0.381 1.376 1.00 90.50 99 TYR A C 1
ATOM 765 O O . TYR A 1 99 ? 2.481 -0.074 2.544 1.00 90.50 99 TYR A O 1
ATOM 773 N N . CYS A 1 100 ? 1.853 -0.122 0.387 1.00 88.75 100 CYS A N 1
ATOM 774 C CA . CYS A 1 100 ? 0.580 0.563 0.615 1.00 88.75 100 CYS A CA 1
ATOM 775 C C . CYS A 1 100 ? -0.319 -0.229 1.579 1.00 88.75 100 CYS A C 1
ATOM 777 O O . CYS A 1 100 ? -0.843 0.340 2.536 1.00 88.75 100 CYS A O 1
ATOM 779 N N . VAL A 1 101 ? -0.454 -1.546 1.377 1.00 89.56 101 VAL A N 1
ATOM 780 C CA . VAL A 1 101 ? -1.273 -2.414 2.243 1.00 89.56 101 VAL A CA 1
ATOM 781 C C . VAL A 1 101 ? -0.726 -2.463 3.673 1.00 89.56 101 VAL A C 1
ATOM 783 O O . VAL A 1 101 ? -1.490 -2.307 4.626 1.00 89.56 101 VAL A O 1
ATOM 786 N N . LEU A 1 102 ? 0.589 -2.627 3.846 1.00 90.19 102 LEU A N 1
ATOM 787 C CA . LEU A 1 102 ? 1.219 -2.660 5.170 1.00 90.19 102 LEU A CA 1
ATOM 788 C C . LEU A 1 102 ? 1.124 -1.309 5.892 1.00 90.19 102 LEU A C 1
ATOM 790 O O . LEU A 1 102 ? 0.900 -1.272 7.101 1.00 90.19 102 LEU A O 1
ATOM 794 N N . LEU A 1 103 ? 1.235 -0.194 5.165 1.00 88.44 103 LEU A N 1
ATOM 795 C CA . LEU A 1 103 ? 1.043 1.142 5.727 1.00 88.44 103 LEU A CA 1
ATOM 796 C C . LEU A 1 103 ? -0.411 1.349 6.184 1.00 88.44 103 LEU A C 1
ATOM 798 O O . LEU A 1 103 ? -0.646 1.888 7.265 1.00 88.44 103 LEU A O 1
ATOM 802 N N . MET A 1 104 ? -1.391 0.857 5.418 1.00 85.12 104 MET A N 1
ATOM 803 C CA . MET A 1 104 ? -2.798 0.861 5.834 1.00 85.12 104 MET A CA 1
ATOM 804 C C . MET A 1 104 ? -3.036 -0.001 7.081 1.00 85.12 104 MET A C 1
ATOM 806 O O . MET A 1 104 ? -3.727 0.448 7.996 1.00 85.12 104 MET A O 1
ATOM 810 N N . ALA A 1 105 ? -2.423 -1.188 7.166 1.00 88.12 105 ALA A N 1
ATOM 811 C CA . ALA A 1 105 ? -2.450 -2.011 8.377 1.00 88.12 105 ALA A CA 1
ATOM 812 C C . ALA A 1 105 ? -1.858 -1.262 9.582 1.00 88.12 105 ALA A C 1
ATOM 814 O O . ALA A 1 105 ? -2.465 -1.233 10.650 1.00 88.12 105 ALA A O 1
ATOM 815 N N . ALA A 1 106 ? -0.713 -0.596 9.421 1.00 88.56 106 ALA A N 1
ATOM 816 C CA . ALA A 1 106 ? -0.091 0.174 10.498 1.00 88.56 106 ALA A CA 1
ATOM 817 C C . ALA A 1 106 ? -1.007 1.302 11.010 1.00 88.56 106 ALA A C 1
ATOM 819 O O . ALA A 1 106 ? -1.157 1.490 12.220 1.00 88.56 106 ALA A O 1
ATOM 820 N N . VAL A 1 107 ? -1.676 2.015 10.100 1.00 85.00 107 VAL A N 1
ATOM 821 C CA . VAL A 1 107 ? -2.673 3.036 10.456 1.00 85.00 107 VAL A CA 1
ATOM 822 C C . VAL A 1 107 ? -3.861 2.408 11.191 1.00 85.00 107 VAL A C 1
ATOM 824 O O . VAL A 1 107 ? -4.290 2.930 12.220 1.00 85.00 107 VAL A O 1
ATOM 827 N N . GLN A 1 108 ? -4.365 1.263 10.727 1.00 83.88 108 GLN A N 1
ATOM 828 C CA . GLN A 1 108 ? -5.455 0.540 11.385 1.00 83.88 108 GLN A CA 1
ATOM 829 C C . GLN A 1 108 ? -5.069 0.086 12.803 1.00 83.88 108 GLN A C 1
ATOM 831 O O . GLN A 1 108 ? -5.872 0.216 13.727 1.00 83.88 108 GLN A O 1
ATOM 836 N N . ALA A 1 109 ? -3.831 -0.373 13.011 1.00 85.50 109 ALA A N 1
ATOM 837 C CA . ALA A 1 109 ? -3.317 -0.733 14.334 1.00 85.50 109 ALA A CA 1
ATOM 838 C C . ALA A 1 109 ? -3.282 0.476 15.275 1.00 85.50 109 ALA A C 1
ATOM 840 O O . ALA A 1 109 ? -3.610 0.355 16.457 1.00 85.50 109 ALA A O 1
ATOM 841 N N . LEU A 1 110 ? -2.919 1.655 14.755 1.00 84.88 110 LEU A N 1
ATOM 842 C CA . LEU A 1 110 ? -2.940 2.896 15.523 1.00 84.88 110 LEU A CA 1
ATOM 843 C C . LEU A 1 110 ? -4.367 3.247 15.966 1.00 84.88 110 LEU A C 1
ATOM 845 O O . LEU A 1 110 ? -4.575 3.534 17.144 1.00 84.88 110 LEU A O 1
ATOM 849 N N . PHE A 1 111 ? -5.351 3.160 15.065 1.00 80.06 111 PHE A N 1
ATOM 850 C CA . PHE A 1 111 ? -6.764 3.360 15.409 1.00 80.06 111 PHE A CA 1
ATOM 851 C C . PHE A 1 111 ? -7.252 2.366 16.466 1.00 80.06 111 PHE A C 1
ATOM 853 O O . PHE A 1 111 ? -7.887 2.767 17.441 1.00 80.06 111 PHE A O 1
ATOM 860 N N . LEU A 1 112 ? -6.903 1.087 16.322 1.00 80.94 112 LEU A N 1
ATOM 861 C CA . LEU A 1 112 ? -7.277 0.035 17.267 1.00 80.94 112 LEU A CA 1
ATOM 862 C C . LEU A 1 112 ? -6.665 0.298 18.653 1.00 80.94 112 LEU A C 1
ATOM 864 O O . LEU A 1 112 ? -7.346 0.201 19.675 1.00 80.94 112 LEU A O 1
ATOM 868 N N . ARG A 1 113 ? -5.404 0.747 18.701 1.00 81.19 113 ARG A N 1
ATOM 869 C CA . ARG A 1 113 ? -4.736 1.170 19.941 1.00 81.19 113 ARG A CA 1
ATOM 870 C C . ARG A 1 113 ? -5.424 2.371 20.591 1.00 81.19 113 ARG A C 1
ATOM 872 O O . ARG A 1 113 ? -5.563 2.382 21.815 1.00 81.19 113 ARG A O 1
ATOM 879 N N . LEU A 1 114 ? -5.841 3.367 19.807 1.00 78.81 114 LEU A N 1
ATOM 880 C CA . LEU A 1 114 ? -6.601 4.514 20.315 1.00 78.81 114 LEU A CA 1
ATOM 881 C C . LEU A 1 114 ? -7.939 4.051 20.905 1.00 78.81 114 LEU A C 1
ATOM 883 O O . LEU A 1 114 ? -8.250 4.400 22.038 1.00 78.81 114 LEU A O 1
ATOM 887 N N . GLN A 1 115 ? -8.669 3.174 20.215 1.00 73.75 115 GLN A N 1
ATOM 888 C CA . GLN A 1 115 ? -9.946 2.639 20.693 1.00 73.75 115 GLN A CA 1
ATOM 889 C C . GLN A 1 115 ? -9.803 1.824 21.992 1.00 73.75 115 GLN A C 1
ATOM 891 O O . GLN A 1 115 ? -10.608 1.979 22.909 1.00 73.75 115 GLN A O 1
ATOM 896 N N . ILE A 1 116 ? -8.756 0.997 22.119 1.00 75.56 116 ILE A N 1
ATOM 897 C CA . ILE A 1 116 ? -8.441 0.272 23.364 1.00 75.56 116 ILE A CA 1
ATOM 898 C C . ILE A 1 116 ? -8.093 1.246 24.499 1.00 75.56 116 ILE A C 1
ATOM 900 O O . ILE A 1 116 ? -8.466 1.010 25.652 1.00 75.56 116 ILE A O 1
ATOM 904 N N . ARG A 1 117 ? -7.375 2.336 24.198 1.00 75.88 117 ARG A N 1
ATOM 905 C CA . ARG A 1 117 ? -7.012 3.358 25.188 1.00 75.88 117 ARG A CA 1
ATOM 906 C C . ARG A 1 117 ? -8.249 4.080 25.726 1.00 75.88 117 ARG A C 1
ATOM 908 O O . ARG A 1 117 ? -8.367 4.197 26.942 1.00 75.88 117 ARG A O 1
ATOM 915 N N . GLU A 1 118 ? -9.175 4.474 24.854 1.00 68.50 118 GLU A N 1
ATOM 916 C CA . GLU A 1 118 ? -10.461 5.077 25.239 1.00 68.50 118 GLU A CA 1
ATOM 917 C C . GLU A 1 118 ? -11.315 4.113 26.082 1.00 68.50 118 GLU A C 1
ATOM 919 O O . GLU A 1 118 ? -11.915 4.511 27.077 1.00 68.50 118 GLU A O 1
ATOM 924 N N . LEU A 1 119 ? -11.308 2.813 25.761 1.00 66.56 119 LEU A N 1
ATOM 925 C CA . LEU A 1 119 ? -12.030 1.795 26.539 1.00 66.56 119 LEU A CA 1
ATOM 926 C C . LEU A 1 119 ? -11.427 1.546 27.929 1.00 66.56 119 LEU A C 1
ATOM 928 O O . LEU A 1 119 ? -12.165 1.263 28.872 1.00 66.56 119 LEU A O 1
ATOM 932 N N . LYS A 1 120 ? -10.100 1.659 28.081 1.00 65.12 120 LYS A N 1
ATOM 933 C CA . LYS A 1 120 ? -9.430 1.576 29.392 1.00 65.12 120 LYS A CA 1
ATOM 934 C C . LYS A 1 120 ? -9.681 2.810 30.263 1.00 65.12 120 LYS A C 1
ATOM 936 O O . LYS A 1 120 ? -9.659 2.685 31.484 1.00 65.12 120 LYS A O 1
ATOM 941 N N . HIS A 1 121 ? -9.946 3.971 29.665 1.00 61.47 121 HIS A N 1
ATOM 942 C CA . HIS A 1 121 ? -10.223 5.232 30.359 1.00 61.47 121 HIS A CA 1
ATOM 943 C C . HIS A 1 121 ? -11.742 5.468 30.548 1.00 61.47 121 HIS A C 1
ATOM 945 O O . HIS A 1 121 ? -12.285 6.499 30.185 1.00 61.47 121 HIS A O 1
ATOM 951 N N . HIS A 1 122 ? -12.430 4.488 31.148 1.00 58.38 122 HIS A N 1
ATOM 952 C CA . HIS A 1 122 ? -13.717 4.620 31.857 1.00 58.38 122 HIS A CA 1
ATOM 953 C C . HIS A 1 122 ? -14.858 5.408 31.155 1.00 58.38 122 HIS A C 1
ATOM 955 O O . HIS A 1 122 ? -15.191 6.531 31.530 1.00 58.38 122 HIS A O 1
ATOM 961 N N . SER A 1 123 ? -15.564 4.763 30.216 1.00 47.16 123 SER A N 1
ATOM 962 C CA . SER A 1 123 ? -16.922 5.171 29.810 1.00 47.16 123 SER A CA 1
ATOM 963 C C . SER A 1 123 ? -17.980 4.402 30.619 1.00 47.16 123 SER A C 1
ATOM 965 O O . SER A 1 123 ? -18.066 3.176 30.568 1.00 47.16 123 SER A O 1
ATOM 967 N N . ILE A 1 124 ? -18.774 5.149 31.391 1.00 53.16 124 ILE A N 1
ATOM 968 C CA . ILE A 1 124 ? -19.684 4.711 32.468 1.00 53.16 124 ILE A CA 1
ATOM 969 C C . ILE A 1 124 ? -21.026 4.112 31.978 1.00 53.16 124 ILE A C 1
ATOM 971 O O . ILE A 1 124 ? -21.846 3.687 32.787 1.00 53.16 124 ILE A O 1
ATOM 975 N N . HIS A 1 125 ? -21.281 3.967 30.673 1.00 46.91 125 HIS A N 1
ATOM 976 C CA . HIS A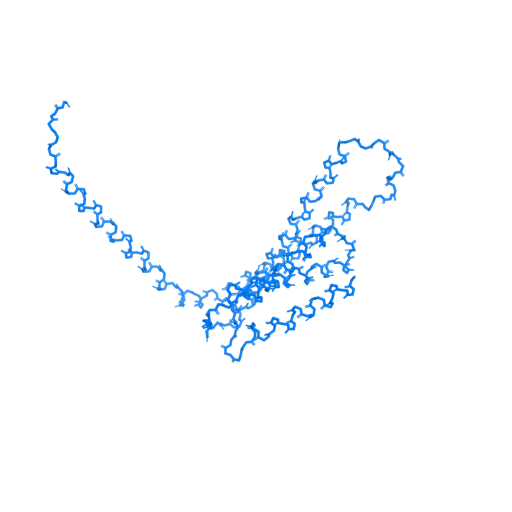 1 125 ? -22.572 3.447 30.187 1.00 46.91 125 HIS A CA 1
ATOM 977 C C . HIS A 1 125 ? -22.522 1.992 29.699 1.00 46.91 125 HIS A C 1
ATOM 979 O O . HIS A 1 125 ? -22.370 1.686 28.516 1.00 46.91 125 HIS A O 1
ATOM 985 N N . ARG A 1 126 ? -22.779 1.076 30.641 1.00 49.59 126 ARG A N 1
ATOM 986 C CA .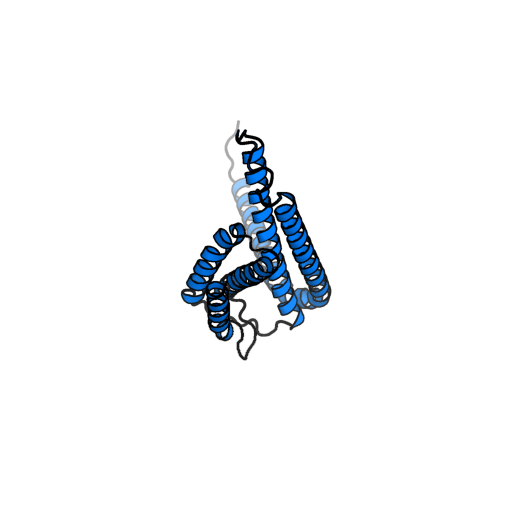 ARG A 1 126 ? -22.906 -0.387 30.479 1.00 49.59 126 ARG A CA 1
ATOM 987 C C . ARG A 1 126 ? -24.163 -0.853 29.715 1.00 49.59 126 ARG A C 1
ATOM 989 O O . ARG A 1 126 ? -24.685 -1.927 29.986 1.00 49.59 126 ARG A O 1
ATOM 996 N N . PHE A 1 127 ? -24.657 -0.062 28.762 1.00 49.97 127 PHE A N 1
ATOM 997 C CA . PHE A 1 127 ? -25.821 -0.406 27.926 1.00 49.97 127 PHE A CA 1
ATOM 998 C C . PHE A 1 127 ? -25.444 -0.665 26.453 1.00 49.97 127 PHE A C 1
ATOM 1000 O O . PHE A 1 127 ? -26.173 -1.328 25.724 1.00 49.97 127 PHE A O 1
ATOM 1007 N N . TRP A 1 128 ? -24.264 -0.211 26.015 1.00 47.47 128 TRP A N 1
ATOM 1008 C CA . TRP A 1 128 ? -23.798 -0.295 24.619 1.00 47.47 128 TRP A CA 1
ATOM 1009 C C . TRP A 1 128 ? -22.946 -1.531 24.284 1.00 47.47 128 TRP A C 1
ATOM 1011 O O . TRP A 1 128 ? -22.478 -1.676 23.155 1.00 47.47 128 TRP A O 1
ATOM 1021 N N . VAL A 1 129 ? -22.768 -2.451 25.237 1.00 50.62 129 VAL A N 1
ATOM 1022 C CA . VAL A 1 129 ? -21.893 -3.634 25.101 1.00 50.62 129 VAL A CA 1
ATOM 1023 C C . VAL A 1 129 ? -22.359 -4.598 23.992 1.00 50.62 129 VAL A C 1
ATOM 1025 O O . VAL A 1 129 ? -21.536 -5.307 23.430 1.00 50.62 129 VAL A O 1
ATOM 1028 N N . ASN A 1 130 ? -23.634 -4.550 23.582 1.00 47.19 130 ASN A N 1
ATOM 1029 C CA . ASN A 1 130 ? -24.177 -5.365 22.481 1.00 47.19 130 ASN A CA 1
ATOM 1030 C C . ASN A 1 130 ? -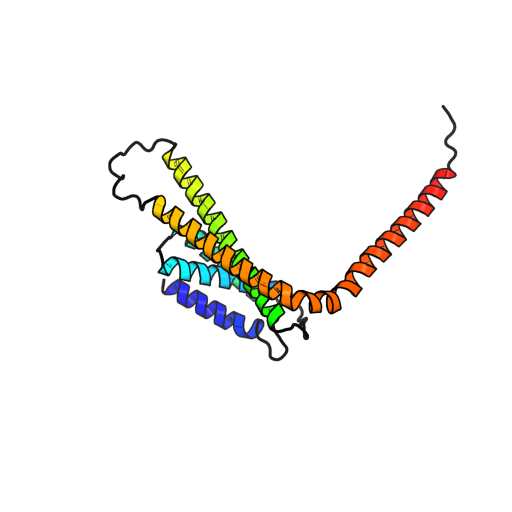24.191 -4.680 21.099 1.00 47.19 130 ASN A C 1
ATOM 1032 O O . ASN A 1 130 ? -24.647 -5.287 20.132 1.00 47.19 130 ASN A O 1
ATOM 1036 N N . LYS A 1 131 ? -23.748 -3.418 20.982 1.00 46.81 131 LYS A N 1
ATOM 1037 C CA . LYS A 1 131 ? -23.831 -2.647 19.721 1.00 46.81 131 LYS A CA 1
ATOM 1038 C C . LYS A 1 131 ? -22.530 -1.979 19.288 1.00 46.81 131 LYS A C 1
ATOM 1040 O O . LYS A 1 131 ? -22.491 -1.371 18.221 1.00 46.81 131 LYS A O 1
ATOM 1045 N N . LEU A 1 132 ? -21.473 -2.098 20.087 1.00 45.31 132 LEU A N 1
ATOM 1046 C CA . LEU A 1 132 ? -20.128 -1.785 19.625 1.00 45.31 132 LEU A CA 1
ATOM 1047 C C . LEU A 1 132 ? -19.734 -2.867 18.603 1.00 45.31 132 LEU A C 1
ATOM 1049 O O . LEU A 1 132 ? -19.691 -4.038 18.985 1.00 45.31 132 LEU A O 1
ATOM 1053 N N . PRO A 1 133 ? -19.486 -2.533 17.317 1.00 50.69 133 PRO A N 1
ATOM 1054 C CA . PRO A 1 133 ? -18.904 -3.491 16.383 1.00 50.69 133 PRO A CA 1
ATOM 1055 C C . PRO A 1 133 ? -17.641 -4.043 17.045 1.00 50.69 133 PRO A C 1
ATOM 1057 O O . PRO A 1 133 ? -16.824 -3.273 17.552 1.00 50.69 133 PRO A O 1
ATOM 1060 N N . SER A 1 134 ? -17.556 -5.367 17.157 1.00 56.75 134 SER A N 1
ATOM 1061 C CA . SER A 1 134 ? -16.596 -6.019 18.044 1.00 56.75 134 SER A CA 1
ATOM 1062 C C . SER A 1 134 ? -15.172 -5.539 17.742 1.00 56.75 134 SER A C 1
ATOM 1064 O O . SER A 1 134 ? -14.776 -5.491 16.579 1.00 56.75 134 SER A O 1
ATOM 1066 N N . LEU A 1 135 ? -14.385 -5.204 18.777 1.00 63.00 135 LEU A N 1
ATOM 1067 C CA . LEU A 1 135 ? -12.935 -4.950 18.646 1.00 63.00 135 LEU A CA 1
ATOM 1068 C C . LEU A 1 135 ? -12.260 -6.058 17.820 1.00 63.00 135 LEU A C 1
ATOM 1070 O O . LEU A 1 135 ? -11.423 -5.789 16.963 1.00 63.00 135 LEU A O 1
ATOM 1074 N N . GLN A 1 136 ? -12.741 -7.286 18.011 1.00 67.38 136 GLN A N 1
ATOM 1075 C CA . GLN A 1 136 ? -12.374 -8.479 17.262 1.00 67.38 136 GLN A CA 1
ATOM 1076 C C . GLN A 1 136 ? -12.526 -8.326 15.736 1.00 67.38 136 GLN A C 1
ATOM 1078 O O . GLN A 1 136 ? -11.710 -8.847 14.986 1.00 67.38 136 GLN A O 1
ATOM 1083 N N . SER A 1 137 ? -13.533 -7.596 15.246 1.00 71.44 137 SER A N 1
ATOM 1084 C CA . SER A 1 137 ? -13.713 -7.351 13.807 1.00 71.44 137 SER A CA 1
ATOM 1085 C C . SER A 1 137 ? -12.645 -6.415 13.235 1.00 71.44 137 SER A C 1
ATOM 1087 O O . SER A 1 137 ? -12.187 -6.627 12.114 1.00 71.44 137 SER A O 1
ATOM 1089 N N . MET A 1 138 ? -12.237 -5.384 13.986 1.00 75.69 138 MET A N 1
ATOM 1090 C CA . MET A 1 138 ? -11.154 -4.488 13.559 1.00 75.69 138 MET A CA 1
ATOM 1091 C C . MET A 1 138 ? -9.788 -5.171 13.629 1.00 75.69 138 MET A C 1
ATOM 1093 O O . MET A 1 138 ? -8.943 -4.919 12.774 1.00 75.69 138 MET A O 1
ATOM 1097 N N . GLU A 1 139 ? -9.598 -6.044 14.617 1.00 81.06 139 GLU A N 1
ATOM 1098 C CA . GLU A 1 139 ? -8.393 -6.854 14.789 1.00 81.06 139 GLU A CA 1
ATOM 1099 C C . GLU A 1 139 ? -8.262 -7.915 13.690 1.00 81.06 139 GLU A C 1
ATOM 1101 O O . GLU A 1 139 ? -7.200 -8.042 13.090 1.00 81.06 139 GLU A O 1
ATOM 1106 N N . SER A 1 140 ? -9.351 -8.608 13.341 1.00 82.12 140 SER A N 1
ATOM 1107 C CA . SER A 1 140 ? -9.362 -9.540 12.205 1.00 82.12 140 SER A CA 1
ATOM 1108 C C . SER A 1 140 ? -8.962 -8.837 10.910 1.00 82.12 140 SER A C 1
ATOM 1110 O O . SER A 1 140 ? -8.114 -9.342 10.187 1.00 82.12 140 SER A O 1
ATOM 1112 N N . LEU A 1 141 ? -9.503 -7.641 10.647 1.00 82.62 141 LEU A N 1
ATOM 1113 C CA . LEU A 1 141 ? -9.142 -6.883 9.449 1.00 82.62 141 LEU A CA 1
ATOM 1114 C C . LEU A 1 141 ? -7.672 -6.436 9.462 1.00 82.62 141 LEU A C 1
ATOM 1116 O O . LEU A 1 141 ? -7.025 -6.444 8.419 1.00 82.62 141 LEU A O 1
ATOM 1120 N N . LEU A 1 142 ? -7.129 -6.071 10.629 1.00 85.75 142 LEU A N 1
ATOM 1121 C CA . LEU A 1 142 ? -5.702 -5.779 10.772 1.00 85.75 142 LEU A CA 1
ATOM 1122 C C . LEU A 1 142 ? -4.852 -6.993 10.372 1.00 85.75 142 LEU A C 1
ATOM 1124 O O . LEU A 1 142 ? -3.911 -6.852 9.590 1.00 85.75 142 LEU A O 1
ATOM 1128 N N . PHE A 1 143 ? -5.182 -8.172 10.902 1.00 87.31 143 PHE A N 1
ATOM 1129 C CA . PHE A 1 143 ? -4.469 -9.405 10.584 1.00 87.31 143 PHE A CA 1
ATOM 1130 C C . PHE A 1 143 ? -4.620 -9.799 9.112 1.00 87.31 143 PHE A C 1
ATOM 1132 O O . PHE A 1 143 ? -3.624 -10.170 8.494 1.00 87.31 143 PHE A O 1
ATOM 1139 N N . ASP A 1 144 ? -5.806 -9.633 8.525 1.00 88.62 144 ASP A N 1
ATOM 1140 C CA . ASP A 1 144 ? -6.040 -9.879 7.099 1.00 88.62 144 ASP A CA 1
ATOM 1141 C C . ASP A 1 144 ? -5.180 -8.950 6.225 1.00 88.62 144 ASP A C 1
ATOM 1143 O O . ASP A 1 144 ? -4.532 -9.405 5.283 1.00 88.62 144 ASP A O 1
ATOM 1147 N N . MET A 1 145 ? -5.099 -7.655 6.557 1.00 87.38 145 MET A N 1
ATOM 1148 C CA . MET A 1 145 ? -4.238 -6.701 5.848 1.00 87.38 145 MET A CA 1
ATOM 1149 C C . MET A 1 145 ? -2.752 -7.055 5.979 1.00 87.38 145 MET A C 1
ATOM 1151 O O . MET A 1 145 ? -2.020 -6.998 4.991 1.00 87.38 145 MET A O 1
ATOM 1155 N N . LEU A 1 146 ? -2.299 -7.436 7.177 1.00 91.88 146 LEU A N 1
ATOM 1156 C CA . LEU A 1 146 ? -0.922 -7.882 7.403 1.00 91.88 146 LEU A CA 1
ATOM 1157 C C . LEU A 1 146 ? -0.601 -9.133 6.583 1.00 91.88 146 LEU A C 1
ATOM 1159 O O . LEU A 1 146 ? 0.462 -9.195 5.969 1.00 91.88 146 LEU A O 1
ATOM 1163 N N . LEU A 1 147 ? -1.522 -10.097 6.528 1.00 92.75 147 LEU A N 1
ATOM 1164 C CA . LEU A 1 147 ? -1.356 -11.325 5.759 1.00 92.75 147 LEU A CA 1
ATOM 1165 C C . LEU A 1 147 ? -1.296 -11.038 4.254 1.00 92.75 147 LEU A C 1
ATOM 1167 O O . LEU A 1 147 ? -0.378 -11.507 3.585 1.00 92.75 147 LEU A O 1
ATOM 1171 N N . VAL A 1 148 ? -2.200 -10.206 3.727 1.00 91.38 148 VAL A N 1
ATOM 1172 C CA . VAL A 1 148 ? -2.172 -9.776 2.317 1.00 91.38 148 VAL A CA 1
ATOM 1173 C C . VAL A 1 148 ? -0.872 -9.037 1.992 1.00 91.38 148 VAL A C 1
ATOM 1175 O O . VAL A 1 148 ? -0.226 -9.347 0.992 1.00 91.38 148 VAL A O 1
ATOM 1178 N N . GLY A 1 149 ? -0.456 -8.096 2.843 1.00 91.75 149 GLY A N 1
ATOM 1179 C CA . GLY A 1 149 ? 0.796 -7.359 2.672 1.00 91.75 149 GLY A CA 1
ATOM 1180 C C . GLY A 1 149 ? 2.022 -8.275 2.689 1.00 91.75 149 GLY A C 1
ATOM 1181 O O . GLY A 1 149 ? 2.904 -8.138 1.845 1.00 91.75 149 GLY A O 1
ATOM 1182 N N . PHE A 1 150 ? 2.054 -9.253 3.596 1.00 92.75 150 PHE A N 1
ATOM 1183 C CA . PHE A 1 150 ? 3.137 -10.230 3.699 1.00 92.75 150 PHE A CA 1
ATOM 1184 C C . PHE A 1 150 ? 3.207 -11.163 2.484 1.00 92.75 150 PHE A C 1
ATOM 1186 O O . PHE A 1 150 ? 4.294 -11.415 1.961 1.00 92.75 150 PHE A O 1
ATOM 1193 N N . VAL A 1 151 ? 2.060 -11.644 1.993 1.00 94.94 151 VAL A N 1
ATOM 1194 C CA . VAL A 1 151 ? 1.986 -12.474 0.781 1.00 94.94 151 VAL A CA 1
ATOM 1195 C C . VAL A 1 151 ? 2.460 -11.685 -0.440 1.00 94.94 151 VAL A C 1
ATOM 1197 O O . VAL A 1 151 ? 3.312 -12.174 -1.181 1.00 94.94 151 VAL A O 1
ATOM 1200 N N . LEU A 1 152 ? 1.983 -10.448 -0.621 1.00 92.69 152 LEU A N 1
ATOM 1201 C CA . LEU A 1 152 ? 2.429 -9.572 -1.710 1.00 92.69 152 LEU A CA 1
ATOM 1202 C C . LEU A 1 152 ? 3.941 -9.327 -1.657 1.00 92.69 152 LEU A C 1
ATOM 1204 O O . LEU A 1 152 ? 4.615 -9.449 -2.678 1.00 92.69 152 LEU A O 1
ATOM 1208 N N . LEU A 1 153 ? 4.481 -9.038 -0.469 1.00 92.06 153 LEU A N 1
ATOM 1209 C CA . LEU A 1 153 ? 5.914 -8.822 -0.274 1.00 92.06 153 LEU A CA 1
ATOM 1210 C C . LEU A 1 153 ? 6.728 -10.084 -0.583 1.00 92.06 153 LEU A C 1
ATOM 1212 O O . LEU A 1 153 ? 7.779 -9.998 -1.209 1.00 92.06 153 LEU A O 1
ATOM 1216 N N . SER A 1 154 ? 6.235 -11.257 -0.188 1.00 93.81 154 SER A N 1
ATOM 1217 C CA . SER A 1 154 ? 6.907 -12.535 -0.444 1.00 93.81 154 SER A CA 1
ATOM 1218 C C . SER A 1 154 ? 6.993 -12.834 -1.941 1.00 93.81 154 SER A C 1
ATOM 1220 O O . SER A 1 154 ? 8.052 -13.215 -2.437 1.00 93.81 154 SER A O 1
ATOM 1222 N N . ILE A 1 155 ? 5.906 -12.596 -2.683 1.00 93.50 155 ILE A N 1
ATOM 1223 C CA . ILE A 1 155 ? 5.903 -12.731 -4.145 1.00 93.50 155 ILE A CA 1
ATOM 1224 C C . ILE A 1 155 ? 6.841 -11.688 -4.765 1.00 93.50 155 ILE A C 1
ATOM 1226 O O . ILE A 1 155 ? 7.610 -12.017 -5.667 1.00 93.50 155 ILE A O 1
ATOM 1230 N N . ALA A 1 156 ? 6.835 -10.451 -4.258 1.00 90.06 156 ALA A N 1
ATOM 1231 C CA . ALA A 1 156 ? 7.712 -9.397 -4.754 1.00 90.06 156 ALA A CA 1
ATOM 1232 C C . ALA A 1 156 ? 9.185 -9.773 -4.571 1.00 90.06 156 ALA A C 1
ATOM 1234 O O . ALA A 1 156 ? 9.954 -9.643 -5.517 1.00 90.06 156 ALA A O 1
ATOM 1235 N N . LEU A 1 157 ? 9.570 -10.311 -3.412 1.00 88.69 157 LEU A N 1
ATOM 1236 C CA . LEU A 1 157 ? 10.920 -10.820 -3.164 1.00 88.69 157 LEU A CA 1
ATOM 1237 C C . LEU A 1 157 ? 11.277 -11.993 -4.081 1.00 88.69 157 LEU A C 1
ATOM 1239 O O . LEU A 1 157 ? 12.386 -12.020 -4.605 1.00 88.69 157 LEU A O 1
ATOM 1243 N N . GLY A 1 158 ? 10.345 -12.920 -4.322 1.00 90.06 158 GLY A N 1
ATOM 1244 C CA . GLY A 1 158 ? 10.552 -14.034 -5.250 1.00 90.06 158 GLY A CA 1
ATOM 1245 C C . GLY A 1 158 ? 10.840 -13.565 -6.678 1.00 90.06 158 GLY A C 1
ATOM 1246 O O . GLY A 1 158 ? 11.799 -14.018 -7.295 1.00 90.06 158 GLY A O 1
ATOM 1247 N N . ILE A 1 159 ? 10.063 -12.600 -7.182 1.00 87.75 159 ILE A N 1
ATOM 1248 C CA . ILE A 1 159 ? 10.310 -11.977 -8.491 1.00 87.75 159 ILE A CA 1
ATOM 1249 C C . ILE A 1 159 ? 11.630 -11.199 -8.454 1.00 87.75 159 ILE A C 1
ATOM 1251 O O . ILE A 1 159 ? 12.453 -11.339 -9.349 1.00 87.75 159 ILE A O 1
ATOM 1255 N N . GLY A 1 160 ? 11.873 -10.425 -7.397 1.00 83.12 160 GLY A N 1
ATOM 1256 C CA . GLY A 1 160 ? 13.103 -9.655 -7.233 1.00 83.12 160 GLY A CA 1
ATOM 1257 C C . GLY A 1 160 ? 14.342 -10.538 -7.326 1.00 83.12 160 GLY A C 1
ATOM 1258 O O . GLY A 1 160 ? 15.263 -10.207 -8.057 1.00 83.12 160 GLY A O 1
ATOM 1259 N N . PHE A 1 161 ? 14.336 -11.701 -6.677 1.00 83.12 161 PHE A N 1
ATOM 1260 C CA . PHE A 1 161 ? 15.455 -12.640 -6.717 1.00 83.12 161 PHE A CA 1
ATOM 1261 C C . PHE A 1 161 ? 15.774 -13.132 -8.137 1.00 83.12 161 PHE A C 1
ATOM 1263 O O . PHE A 1 161 ? 16.941 -13.227 -8.496 1.00 83.12 161 PHE A O 1
ATOM 1270 N N . ILE A 1 162 ? 14.750 -13.374 -8.961 1.00 82.50 162 ILE A N 1
ATOM 1271 C CA . ILE A 1 162 ? 14.914 -13.819 -10.355 1.00 82.50 162 ILE A CA 1
ATOM 1272 C C . ILE A 1 162 ? 15.481 -12.697 -11.243 1.00 82.50 162 ILE A C 1
ATOM 1274 O O . ILE A 1 162 ? 16.256 -12.970 -12.151 1.00 82.50 162 ILE A O 1
ATOM 1278 N N . TYR A 1 163 ? 15.114 -11.437 -10.986 1.00 75.06 163 TYR A N 1
ATOM 1279 C CA . TYR A 1 163 ? 15.469 -10.290 -11.838 1.00 75.06 163 TYR A CA 1
ATOM 1280 C C . TYR A 1 163 ? 16.604 -9.404 -11.273 1.00 75.06 163 TYR A C 1
ATOM 1282 O O . TYR A 1 163 ? 17.005 -8.430 -11.910 1.00 75.06 163 TYR A O 1
ATOM 1290 N N . VAL A 1 164 ? 17.158 -9.728 -10.097 1.00 66.19 164 VAL A N 1
ATOM 1291 C CA . VAL A 1 164 ? 18.292 -9.014 -9.471 1.00 66.19 164 VAL A CA 1
ATOM 1292 C C . VAL A 1 164 ? 19.594 -9.162 -10.267 1.00 66.19 164 VAL A C 1
ATOM 1294 O O . VAL A 1 164 ? 20.425 -8.253 -10.231 1.00 66.19 164 VAL A O 1
ATOM 1297 N N . GLU A 1 165 ? 19.766 -10.244 -11.028 1.00 59.91 165 GLU A N 1
ATOM 1298 C CA . GLU A 1 165 ? 20.958 -10.455 -11.864 1.00 59.91 165 GLU A CA 1
ATOM 1299 C C . GLU A 1 165 ? 21.109 -9.367 -12.949 1.00 59.91 165 GLU A C 1
ATOM 1301 O O . GLU A 1 165 ? 22.210 -8.853 -13.157 1.00 59.91 165 GLU A O 1
ATOM 1306 N N . ASP A 1 166 ? 19.999 -8.915 -13.546 1.00 59.81 166 ASP A N 1
ATOM 1307 C CA . ASP A 1 166 ? 19.967 -7.819 -14.532 1.00 59.81 166 ASP A CA 1
ATOM 1308 C C . ASP A 1 166 ? 20.313 -6.453 -13.900 1.00 59.81 166 ASP A C 1
ATOM 1310 O O . ASP A 1 166 ? 20.997 -5.611 -14.490 1.00 59.81 166 ASP A O 1
ATOM 1314 N N . LEU A 1 167 ? 19.894 -6.233 -12.648 1.00 55.44 167 LEU A N 1
ATOM 1315 C CA . LEU A 1 167 ? 20.134 -4.987 -11.907 1.00 55.44 167 LEU A CA 1
ATOM 1316 C C . LEU A 1 167 ? 21.614 -4.782 -11.547 1.00 55.44 167 LEU A C 1
ATOM 1318 O O . LEU A 1 167 ? 22.104 -3.645 -11.549 1.00 55.44 167 LEU A O 1
ATOM 1322 N N . MET A 1 168 ? 22.337 -5.869 -11.260 1.00 53.19 168 MET A N 1
ATOM 1323 C CA . MET A 1 168 ? 23.786 -5.838 -11.030 1.00 53.19 168 MET A CA 1
ATOM 1324 C C . MET A 1 168 ? 24.555 -5.473 -12.307 1.00 53.19 168 MET A C 1
ATOM 1326 O O . MET A 1 168 ? 25.570 -4.778 -12.221 1.00 53.19 168 MET A O 1
ATOM 1330 N N . ALA A 1 169 ? 24.049 -5.865 -13.481 1.00 53.69 169 ALA A N 1
ATOM 1331 C CA . ALA A 1 169 ? 24.660 -5.552 -14.771 1.00 53.69 169 ALA A CA 1
ATOM 1332 C C . ALA A 1 169 ? 24.454 -4.082 -15.200 1.00 53.69 169 ALA A C 1
ATOM 1334 O O . ALA A 1 169 ? 25.350 -3.493 -15.806 1.00 53.69 169 ALA A O 1
ATOM 1335 N N . GLN A 1 170 ? 23.319 -3.456 -14.856 1.00 51.59 170 GLN A N 1
ATOM 1336 C CA . GLN A 1 170 ? 22.964 -2.104 -15.328 1.00 51.59 170 GLN A CA 1
ATOM 1337 C C . GLN A 1 170 ? 23.227 -0.949 -14.338 1.00 51.59 170 GLN A C 1
ATOM 1339 O O . GLN A 1 170 ? 23.469 0.174 -14.788 1.00 51.59 170 GLN A O 1
ATOM 1344 N N . HIS A 1 171 ? 23.190 -1.155 -13.011 1.00 53.25 171 HIS A N 1
ATOM 1345 C CA . HIS A 1 171 ? 23.195 -0.035 -12.043 1.00 53.25 171 HIS A CA 1
ATOM 1346 C C . HIS A 1 171 ? 24.433 0.080 -11.131 1.00 53.25 171 HIS A C 1
ATOM 1348 O O . HIS A 1 171 ? 24.620 1.121 -10.494 1.00 53.25 171 HIS A O 1
ATOM 1354 N N . ILE A 1 172 ? 25.331 -0.914 -11.101 1.00 53.16 172 ILE A N 1
ATOM 1355 C CA . ILE A 1 172 ? 26.502 -0.895 -10.199 1.00 53.16 172 ILE A CA 1
ATOM 1356 C C . ILE A 1 172 ? 27.710 -0.130 -10.753 1.00 53.16 172 ILE A C 1
ATOM 1358 O O . ILE A 1 172 ? 28.524 0.368 -9.977 1.00 53.16 172 ILE A O 1
ATOM 1362 N N . VAL A 1 173 ? 27.841 0.071 -12.062 1.00 51.47 173 VAL A N 1
ATOM 1363 C CA . VAL A 1 173 ? 29.079 0.682 -12.584 1.00 51.47 173 VAL A CA 1
ATOM 1364 C C . VAL A 1 173 ? 29.102 2.209 -12.406 1.00 51.47 173 VAL A C 1
ATOM 1366 O O . VAL A 1 173 ? 30.160 2.787 -12.186 1.00 51.47 173 VAL A O 1
ATOM 1369 N N . HIS A 1 174 ? 27.947 2.887 -12.420 1.00 50.56 174 HIS A N 1
ATOM 1370 C CA . HIS A 1 174 ? 27.923 4.358 -12.469 1.00 50.56 174 HIS A CA 1
ATOM 1371 C C . HIS A 1 174 ? 27.838 5.052 -11.092 1.00 50.56 174 HIS A C 1
ATOM 1373 O O . HIS A 1 174 ? 28.479 6.084 -10.903 1.00 50.56 174 HIS A O 1
ATOM 1379 N N . LYS A 1 175 ? 27.121 4.504 -10.093 1.00 53.97 175 LYS A N 1
ATOM 1380 C CA . LYS A 1 175 ? 27.037 5.126 -8.746 1.00 53.97 175 LYS A CA 1
ATOM 1381 C C . LYS A 1 175 ? 28.185 4.741 -7.808 1.00 53.97 175 LYS A C 1
ATOM 1383 O O . LYS A 1 175 ? 28.579 5.545 -6.964 1.00 53.97 175 LYS A O 1
ATOM 1388 N N . THR A 1 176 ? 28.769 3.560 -7.988 1.00 57.84 176 THR A N 1
ATOM 1389 C CA . THR A 1 176 ? 29.849 3.060 -7.121 1.00 57.84 176 THR A CA 1
ATOM 1390 C C . THR A 1 176 ? 31.191 3.725 -7.442 1.00 57.84 176 THR A C 1
ATOM 1392 O O . THR A 1 176 ? 31.949 4.059 -6.533 1.00 57.84 176 THR A O 1
ATOM 1395 N N . VAL A 1 177 ? 31.450 4.036 -8.721 1.00 60.31 177 VAL A N 1
ATOM 1396 C CA . VAL A 1 177 ? 32.668 4.749 -9.147 1.00 60.31 177 VAL A CA 1
ATOM 1397 C C . VAL A 1 177 ? 32.666 6.209 -8.681 1.00 60.31 177 VAL A C 1
ATOM 1399 O O . VAL A 1 177 ? 33.706 6.704 -8.248 1.00 60.31 177 VAL A O 1
ATOM 1402 N N . PHE A 1 178 ? 31.517 6.899 -8.689 1.00 58.72 178 PHE A N 1
ATOM 1403 C CA . PHE A 1 178 ? 31.460 8.303 -8.258 1.00 58.72 178 PHE A CA 1
ATOM 1404 C C . PHE A 1 178 ? 31.697 8.456 -6.745 1.00 58.72 178 PHE A C 1
ATOM 1406 O O . PHE A 1 178 ? 32.441 9.344 -6.331 1.00 58.72 178 PHE A O 1
ATOM 1413 N N . SER A 1 179 ? 31.152 7.548 -5.920 1.00 61.38 179 SER A N 1
ATOM 1414 C CA . SER A 1 179 ? 31.433 7.522 -4.474 1.00 61.38 179 SER A CA 1
ATOM 1415 C C . SER A 1 179 ? 32.900 7.197 -4.173 1.00 61.38 179 SER A C 1
ATOM 1417 O O . SER A 1 179 ? 33.485 7.791 -3.268 1.00 61.38 179 SER A O 1
ATOM 1419 N N . TYR A 1 180 ? 33.513 6.285 -4.933 1.00 71.44 180 TYR A N 1
ATOM 1420 C CA . TYR A 1 180 ? 34.922 5.930 -4.753 1.00 71.44 180 TYR A CA 1
ATOM 1421 C C . TYR A 1 180 ? 35.867 7.064 -5.186 1.00 71.44 180 TYR A C 1
ATOM 1423 O O . TYR A 1 180 ? 36.810 7.392 -4.468 1.00 71.44 180 TYR A O 1
ATOM 1431 N N . CYS A 1 181 ? 35.584 7.725 -6.314 1.00 71.69 181 CYS A N 1
ATOM 1432 C CA . CYS A 1 181 ? 36.367 8.865 -6.798 1.00 71.69 181 CYS A CA 1
ATOM 1433 C C . CYS A 1 181 ? 36.285 10.061 -5.833 1.00 71.69 181 CYS A C 1
ATOM 1435 O O . CYS A 1 181 ? 37.306 10.673 -5.514 1.00 71.69 181 CYS A O 1
ATOM 1437 N N . LEU A 1 182 ? 35.095 10.345 -5.288 1.00 74.00 182 LEU A N 1
ATOM 1438 C CA . LEU A 1 182 ? 34.915 11.400 -4.288 1.00 74.00 182 LEU A CA 1
ATOM 1439 C C . LEU A 1 182 ? 35.673 11.089 -2.986 1.00 74.00 182 LEU A C 1
ATOM 1441 O O . LEU A 1 182 ? 36.346 11.969 -2.448 1.00 74.00 182 LEU A O 1
ATOM 1445 N N . GLY A 1 183 ? 35.628 9.837 -2.515 1.00 74.75 183 GLY A N 1
ATOM 1446 C CA . GLY A 1 183 ? 36.389 9.392 -1.344 1.00 74.75 183 GLY A CA 1
ATOM 1447 C C . GLY A 1 183 ? 37.904 9.502 -1.540 1.00 74.75 183 GLY A C 1
ATOM 1448 O O . GLY A 1 183 ? 38.608 9.996 -0.660 1.00 74.75 183 GLY A O 1
ATOM 1449 N N . TYR A 1 184 ? 38.412 9.125 -2.715 1.00 79.62 184 TYR A N 1
ATOM 1450 C CA . TYR A 1 184 ? 39.835 9.242 -3.041 1.00 79.62 184 TYR A CA 1
ATOM 1451 C C . TYR A 1 184 ? 40.300 10.707 -3.134 1.00 79.62 184 TYR A C 1
ATOM 1453 O O . TYR A 1 184 ? 41.365 11.057 -2.618 1.00 79.62 184 TYR A O 1
ATOM 1461 N N . CYS A 1 185 ? 39.492 11.589 -3.732 1.00 74.56 185 CYS A N 1
ATOM 1462 C CA . CYS A 1 185 ? 39.786 13.022 -3.796 1.00 74.56 185 CYS A CA 1
ATOM 1463 C C . CYS A 1 185 ? 39.789 13.680 -2.409 1.00 74.56 185 CYS A C 1
ATOM 1465 O O . CYS A 1 185 ? 40.713 14.434 -2.109 1.00 74.56 185 CYS A O 1
ATOM 1467 N N . LEU A 1 186 ? 38.821 13.363 -1.541 1.00 75.19 186 LEU A N 1
ATOM 1468 C CA . LEU A 1 186 ? 38.791 13.864 -0.160 1.00 75.19 186 LEU A CA 1
ATOM 1469 C C . LEU A 1 186 ? 39.959 13.326 0.674 1.00 75.19 186 LEU A C 1
ATOM 1471 O O . LEU A 1 186 ? 40.564 14.084 1.427 1.00 75.19 186 LEU A O 1
ATOM 1475 N N . GLY A 1 187 ? 40.337 12.057 0.489 1.00 76.38 187 GLY A N 1
ATOM 1476 C CA . GLY A 1 187 ? 41.513 11.470 1.135 1.00 76.38 187 GLY A CA 1
ATOM 1477 C C . GLY A 1 187 ? 42.819 12.167 0.736 1.00 76.38 187 GLY A C 1
ATOM 1478 O O . GLY A 1 187 ? 43.643 12.476 1.598 1.00 76.38 187 GLY A O 1
ATOM 1479 N N . ARG A 1 188 ? 42.992 12.503 -0.552 1.00 74.31 188 ARG A N 1
ATOM 1480 C CA . ARG A 1 188 ? 44.137 13.309 -1.016 1.00 74.31 188 ARG A CA 1
ATOM 1481 C C . ARG A 1 188 ? 44.095 14.739 -0.481 1.00 74.31 188 ARG A C 1
ATOM 1483 O O . ARG A 1 188 ? 45.142 15.261 -0.116 1.00 74.31 188 ARG A O 1
ATOM 1490 N N . TYR A 1 189 ? 42.921 15.359 -0.395 1.00 68.00 189 TYR A N 1
ATOM 1491 C CA . TYR A 1 189 ? 42.782 16.710 0.154 1.00 68.00 189 TYR A CA 1
ATOM 1492 C C . TYR A 1 189 ? 43.123 16.758 1.653 1.00 68.00 189 TYR A C 1
ATOM 1494 O O . TYR A 1 189 ? 43.846 17.649 2.089 1.00 68.00 189 TYR A O 1
ATOM 1502 N N . TRP A 1 190 ? 42.688 15.758 2.430 1.00 64.12 190 TRP A N 1
ATOM 1503 C CA . TRP A 1 190 ? 43.035 15.623 3.849 1.00 64.12 190 TRP A CA 1
ATOM 1504 C C . TRP A 1 190 ? 44.532 15.371 4.060 1.00 64.12 190 TRP A C 1
ATOM 1506 O O . TRP A 1 190 ? 45.142 15.975 4.935 1.00 64.12 190 TRP A O 1
ATOM 1516 N N . SER A 1 191 ? 45.149 14.530 3.225 1.00 65.94 191 SER A N 1
ATOM 1517 C CA . SER A 1 191 ? 46.600 14.306 3.242 1.00 65.94 191 SER A CA 1
ATOM 1518 C C . SER A 1 191 ? 47.393 15.583 2.935 1.00 65.94 191 SER A C 1
ATOM 1520 O O . SER A 1 191 ? 48.403 15.828 3.586 1.00 65.94 191 SER A O 1
ATOM 1522 N N . VAL A 1 192 ? 46.940 16.410 1.987 1.00 65.56 192 VAL A N 1
ATOM 1523 C CA . VAL A 1 192 ? 47.601 17.682 1.650 1.00 65.56 192 VAL A CA 1
ATOM 1524 C C . VAL A 1 192 ? 47.414 18.721 2.759 1.00 65.56 192 VAL A C 1
ATOM 1526 O O . VAL A 1 192 ? 48.372 19.403 3.104 1.00 65.56 192 VAL A O 1
ATOM 1529 N N . ILE A 1 193 ? 46.232 18.807 3.378 1.00 62.31 193 ILE A N 1
ATOM 1530 C CA . ILE A 1 193 ? 45.995 19.696 4.528 1.00 62.31 193 ILE A CA 1
ATOM 1531 C C . ILE A 1 193 ? 46.812 19.250 5.750 1.00 62.31 193 ILE A C 1
ATOM 1533 O O . ILE A 1 193 ? 47.449 20.086 6.378 1.00 62.31 193 ILE A O 1
ATOM 1537 N N . GLY A 1 194 ? 46.885 17.948 6.045 1.00 58.41 194 GLY A N 1
ATOM 1538 C CA . GLY A 1 194 ? 47.706 17.423 7.144 1.00 58.41 194 GLY A CA 1
ATOM 1539 C C . GLY A 1 194 ? 49.213 17.648 6.956 1.00 58.41 194 GLY A C 1
ATOM 1540 O O . GLY A 1 194 ? 49.936 17.817 7.933 1.00 58.41 194 GLY A O 1
ATOM 1541 N N . VAL A 1 195 ? 49.692 17.715 5.709 1.00 60.38 195 VAL A N 1
ATOM 1542 C CA . VAL A 1 195 ? 51.079 18.104 5.390 1.00 60.38 195 VAL A CA 1
ATOM 1543 C C . VAL A 1 195 ? 51.302 19.615 5.548 1.00 60.38 195 VAL A C 1
ATOM 1545 O O . VAL A 1 195 ? 52.399 20.023 5.921 1.00 60.38 195 VAL A O 1
ATOM 1548 N N . LEU A 1 196 ? 50.282 20.449 5.313 1.00 55.44 196 LEU A N 1
ATOM 1549 C CA . LEU A 1 196 ? 50.361 21.899 5.531 1.00 55.44 196 LEU A CA 1
ATOM 1550 C C . LEU A 1 196 ? 50.267 22.280 7.020 1.00 55.44 196 LEU A C 1
ATOM 1552 O O . LEU A 1 196 ? 50.923 23.231 7.436 1.00 55.44 196 LEU A O 1
ATOM 1556 N N . ASP A 1 197 ? 49.525 21.517 7.826 1.00 55.66 197 ASP A N 1
ATOM 1557 C CA . ASP A 1 197 ? 49.384 21.742 9.275 1.00 55.66 197 ASP A CA 1
ATOM 1558 C C . ASP A 1 197 ? 50.602 21.224 10.070 1.00 55.66 197 ASP A C 1
ATOM 1560 O O . ASP A 1 197 ? 51.001 21.805 11.076 1.00 55.66 197 ASP A O 1
ATOM 1564 N N . GLY A 1 198 ? 51.291 20.189 9.568 1.00 53.34 198 GLY A N 1
ATOM 1565 C CA . GLY A 1 198 ? 52.546 19.677 10.143 1.00 53.34 198 GLY A CA 1
ATOM 1566 C C . GLY A 1 198 ? 53.773 20.590 9.967 1.00 53.34 198 GLY A C 1
ATOM 1567 O O . GLY A 1 198 ? 54.839 20.284 10.500 1.00 53.34 198 GLY A O 1
ATOM 1568 N N . GLY A 1 199 ? 53.645 21.696 9.222 1.00 50.84 199 GLY A N 1
ATOM 1569 C CA . GLY A 1 199 ? 54.683 22.721 9.049 1.00 50.84 199 GLY A CA 1
ATOM 1570 C C . GLY A 1 199 ? 54.482 23.982 9.899 1.00 50.84 199 GLY A C 1
ATOM 1571 O O . GLY A 1 199 ? 55.380 24.823 9.958 1.00 50.84 199 GLY A O 1
ATOM 1572 N N . ALA A 1 200 ? 53.337 24.130 10.573 1.00 51.25 200 ALA A N 1
ATOM 1573 C CA . ALA A 1 200 ? 53.064 25.266 11.445 1.00 51.25 200 ALA A CA 1
ATOM 1574 C C . ALA A 1 200 ? 53.550 24.966 12.871 1.00 51.25 200 ALA A C 1
ATOM 1576 O O . ALA A 1 200 ? 52.808 24.537 13.748 1.00 51.25 200 ALA A O 1
ATOM 1577 N N . ASN A 1 201 ? 54.843 25.208 13.079 1.00 43.75 201 ASN A N 1
ATOM 1578 C CA . ASN A 1 201 ? 55.476 25.371 14.382 1.00 43.75 201 ASN A CA 1
ATOM 1579 C C . ASN A 1 201 ? 54.690 26.389 15.238 1.00 43.75 201 ASN A C 1
ATOM 1581 O O . ASN A 1 201 ? 54.859 27.600 15.082 1.00 43.75 201 ASN A O 1
ATOM 1585 N N . VAL A 1 202 ? 53.821 25.901 16.126 1.00 56.12 202 VAL A N 1
ATOM 1586 C CA . VAL A 1 202 ? 53.287 26.677 17.250 1.00 56.12 202 VAL A CA 1
ATOM 1587 C C . VAL A 1 202 ? 54.326 26.590 18.381 1.00 56.12 202 VAL A C 1
ATOM 1589 O O . VAL A 1 202 ? 54.664 25.477 18.787 1.00 56.12 202 VAL A O 1
ATOM 1592 N N . PRO A 1 203 ? 54.876 27.717 18.875 1.00 42.25 203 PRO A N 1
ATOM 1593 C CA . PRO A 1 203 ? 55.868 27.705 19.951 1.00 42.25 203 PRO A CA 1
ATOM 1594 C C . PRO A 1 203 ? 55.288 27.157 21.275 1.00 42.25 203 PRO A C 1
ATOM 1596 O O . PRO A 1 203 ? 54.075 27.207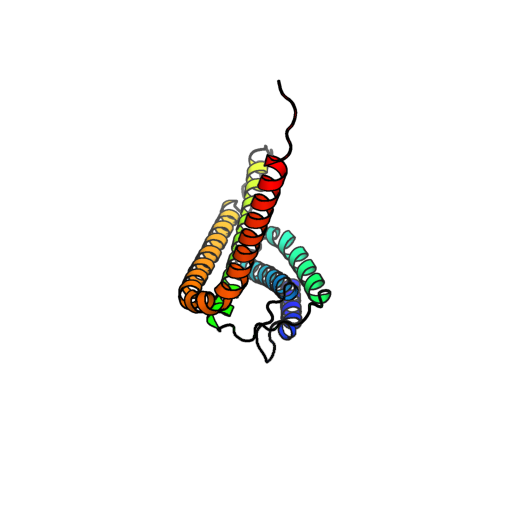 21.483 1.00 42.25 203 PRO A O 1
ATOM 1599 N N . PRO A 1 204 ? 56.150 26.625 22.164 1.00 49.69 204 PRO A N 1
ATOM 1600 C CA . PRO A 1 204 ? 55.812 25.546 23.090 1.00 49.69 204 PRO A CA 1
ATOM 1601 C C . PRO A 1 204 ? 55.191 26.015 24.412 1.00 49.69 204 PRO A C 1
ATOM 1603 O O . PRO A 1 204 ? 55.526 27.089 24.914 1.00 49.69 204 PRO A O 1
ATOM 1606 N N . ILE A 1 205 ? 54.407 25.117 25.018 1.00 37.88 205 ILE A N 1
ATOM 1607 C CA . ILE A 1 205 ? 54.452 24.794 26.455 1.00 37.88 205 ILE A CA 1
ATOM 1608 C C . ILE A 1 205 ? 54.461 23.277 26.626 1.00 37.88 205 ILE A C 1
ATOM 1610 O O . ILE A 1 205 ? 53.750 22.600 25.850 1.00 37.88 205 ILE A O 1
#

Sequence (205 aa):
MGLLMVGMLAHAALLYPYVVTLYGLNFNLFNIISLISLFFLFFYFLFCLYRPIVSLGILAAPTALVGLTIGYIGRAPYQPITNISIGLEAHILLSLAAYCVLLMAAVQALFLRLQIRELKHHSIHRFWVNKLPSLQSMESLLFDMLLVGFVLLSIALGIGFIYVEDLMAQHIVHKTVFSYCLGYCLGRYWSVIGVLDGGANVPPI

Secondary structure (DSSP, 8-state):
-HHHHHHHHHHHHHHHHHHEETTEE---HHHHHHHHHHHHHHHHHHHHHHS--HHHHHHHHHHHHHHHHHHHH--------TT--HHHHHHHHHHHHHHHHHHHHHHHHHHHHHHHHHHHS----TT-TTTSPPHHHHHHHHHHHHHHHHHHHHHHHHHHHHHHHHHHHHHHHHHHHHHHHHHHHHHHHHHHHHHHHTT--PPP-